Protein AF-A0A847HXU4-F1 (afdb_monomer_lite)

pLDDT: mean 74.55, std 17.66, range [26.55, 95.62]

Secondary structure (DSSP, 8-state):
---PPPHHHHHHHHHHHHHHHHHHH---TTTSHHHHHHHHHT--TTGGG-HHHHHHHHHHHHHHHHH-HHHHHHHHHHS------S--------S-HHHHHHHS-S----SS--TTTHHHHHTTS-HHHHHHHTT--HHHHHHHHHHHHHHHSS--S-HHHHHHHHHHHHHHHHTT-SSSTTS-HHHHHHHHHHHHHHHHHHHHHHTTTT---------

Radius of gyration: 19.98 Å; chains: 1; bounding box: 62×37×54 Å

Sequence (219 aa):
MTITLSEAAQKRLMPLLASGAQRALGLAPDQVGGIVVEALGRLTAVSALSYLTVNKVLLEEIRAYAADPAAYEGRVRATDYAVLAFTAPPGSLDPSADVLAYVAPRQVPTGAAPRGEWWRFADELDGYELAQSIGWDAGELADEVFAGYRRTGSWRGSMLDLRIALFVRARALRRMGPGLEGAGAETIAETEALLRAIAGVDRAIAGVEQKPLRERGTG

Foldseek 3Di:
DQQAFDPQLLVVCQVVLQVLLCVVPVDDSVLCVLLSQQLRSPDHLLLSLKPVLSVVSSVVSSVVCVVPVVVSVVVSVVDDDPDDDDDDDDDHGCSPPVVVVQLQQPDQPADPPPLQPNLVSLPSDDLCVSQVVNPHGLVVLLVVQVVVCVVPVDGDIGSSSLSSNLNVLSVVVVVVPRGCPRPDPVSVVSNNRSSVVNVVNNVVVVVVPPDDPPPPDPD

Structure (mmCIF, N/CA/C/O backbone):
data_AF-A0A847HXU4-F1
#
_entry.id   AF-A0A847HXU4-F1
#
loop_
_atom_site.group_PDB
_atom_site.id
_atom_site.type_symbol
_atom_site.label_atom_id
_atom_site.label_alt_id
_atom_site.label_comp_id
_atom_site.label_asym_id
_atom_site.label_entity_id
_atom_site.label_seq_id
_atom_site.pdbx_PDB_ins_code
_atom_site.Cartn_x
_atom_site.Cartn_y
_atom_site.Cartn_z
_atom_site.occupancy
_atom_site.B_iso_or_equiv
_atom_site.auth_seq_id
_atom_site.auth_comp_id
_atom_site.auth_asym_id
_atom_site.auth_atom_id
_atom_site.pdbx_PDB_model_num
ATOM 1 N N . MET A 1 1 ? 12.668 19.129 -8.992 1.00 31.17 1 MET A N 1
ATOM 2 C CA . MET A 1 1 ? 13.743 18.345 -8.355 1.00 31.17 1 MET A CA 1
ATOM 3 C C . MET A 1 1 ? 13.212 16.932 -8.199 1.00 31.17 1 MET A C 1
ATOM 5 O O . MET A 1 1 ? 12.297 16.730 -7.413 1.00 31.17 1 MET A O 1
ATOM 9 N N . THR A 1 2 ? 13.652 16.001 -9.043 1.00 38.22 2 THR A N 1
ATOM 10 C CA . THR A 1 2 ? 13.186 14.608 -9.009 1.00 38.22 2 THR A CA 1
ATOM 11 C C . THR A 1 2 ? 13.786 13.963 -7.765 1.00 38.22 2 THR A C 1
ATOM 13 O O . THR A 1 2 ? 15.001 13.819 -7.681 1.00 38.22 2 THR A O 1
ATOM 16 N N . ILE A 1 3 ? 12.964 13.680 -6.754 1.00 44.00 3 ILE A N 1
ATOM 17 C CA . ILE A 1 3 ? 13.414 13.008 -5.530 1.00 44.00 3 ILE A CA 1
ATOM 18 C C . ILE A 1 3 ? 13.624 11.537 -5.890 1.00 44.00 3 ILE A C 1
ATOM 20 O O . ILE A 1 3 ? 12.688 10.740 -5.854 1.00 44.00 3 ILE A O 1
ATOM 24 N N . THR A 1 4 ? 14.838 11.201 -6.312 1.00 60.56 4 THR A N 1
ATOM 25 C CA . THR A 1 4 ? 15.232 9.835 -6.654 1.00 60.56 4 THR A CA 1
ATOM 26 C C . THR A 1 4 ? 15.289 8.977 -5.392 1.00 60.56 4 THR A C 1
ATOM 28 O O . THR A 1 4 ? 15.743 9.434 -4.341 1.00 60.56 4 THR A O 1
ATOM 31 N N . LEU A 1 5 ? 14.843 7.721 -5.482 1.00 68.31 5 LEU A N 1
ATOM 32 C CA . LEU A 1 5 ? 15.037 6.751 -4.404 1.00 68.31 5 LEU A CA 1
ATOM 33 C C . LEU A 1 5 ? 16.521 6.610 -4.064 1.00 68.31 5 LEU A C 1
ATOM 35 O O . LEU A 1 5 ? 17.355 6.502 -4.965 1.00 68.31 5 LEU A O 1
ATOM 39 N N . SER A 1 6 ? 16.840 6.528 -2.772 1.00 69.50 6 SER A N 1
ATOM 40 C CA . SER A 1 6 ? 18.196 6.205 -2.332 1.00 69.50 6 SER A CA 1
ATOM 41 C C . SER A 1 6 ? 18.613 4.817 -2.821 1.00 69.50 6 SER A C 1
ATOM 43 O O . SER A 1 6 ? 17.789 3.913 -2.969 1.00 69.50 6 SER A O 1
ATOM 45 N N . GLU A 1 7 ? 19.914 4.625 -3.028 1.00 70.31 7 GLU A N 1
ATOM 46 C CA . GLU A 1 7 ? 20.512 3.339 -3.403 1.00 70.31 7 GLU A CA 1
ATOM 47 C C . GLU A 1 7 ? 20.033 2.181 -2.512 1.00 70.31 7 GLU A C 1
ATOM 49 O O . GLU A 1 7 ? 19.664 1.110 -2.995 1.00 70.31 7 GLU A O 1
ATOM 54 N N . ALA A 1 8 ? 19.991 2.407 -1.199 1.00 68.31 8 ALA A N 1
ATOM 55 C CA . ALA A 1 8 ? 19.534 1.412 -0.237 1.00 68.31 8 ALA A CA 1
ATOM 56 C C . ALA A 1 8 ? 18.044 1.063 -0.418 1.00 68.31 8 ALA A C 1
ATOM 58 O O . ALA A 1 8 ? 17.663 -0.107 -0.320 1.00 68.31 8 ALA A O 1
ATOM 59 N N . ALA A 1 9 ? 17.199 2.054 -0.725 1.00 68.69 9 ALA A N 1
ATOM 60 C CA . ALA A 1 9 ? 15.785 1.824 -1.000 1.00 68.69 9 ALA A CA 1
ATOM 61 C C . ALA A 1 9 ? 15.565 1.038 -2.295 1.00 68.69 9 ALA A C 1
ATOM 63 O O . ALA A 1 9 ? 14.781 0.087 -2.304 1.00 68.69 9 ALA A O 1
ATOM 64 N N . GLN A 1 10 ? 16.318 1.360 -3.348 1.00 72.00 10 GLN A N 1
ATOM 65 C CA . GLN A 1 10 ? 16.292 0.600 -4.596 1.00 72.00 10 GLN A CA 1
ATOM 66 C C . GLN A 1 10 ? 16.688 -0.863 -4.351 1.00 72.00 10 GLN A C 1
ATOM 68 O O . GLN A 1 10 ? 15.915 -1.767 -4.670 1.00 72.00 10 GLN A O 1
ATOM 73 N N . LYS A 1 11 ? 17.815 -1.115 -3.668 1.00 71.69 11 LYS A N 1
ATOM 74 C CA . LYS A 1 11 ? 18.289 -2.476 -3.345 1.00 71.69 11 LYS A CA 1
ATOM 75 C C . LYS A 1 11 ? 17.277 -3.308 -2.557 1.00 71.69 11 LYS A C 1
ATOM 77 O O . LYS A 1 11 ? 17.185 -4.513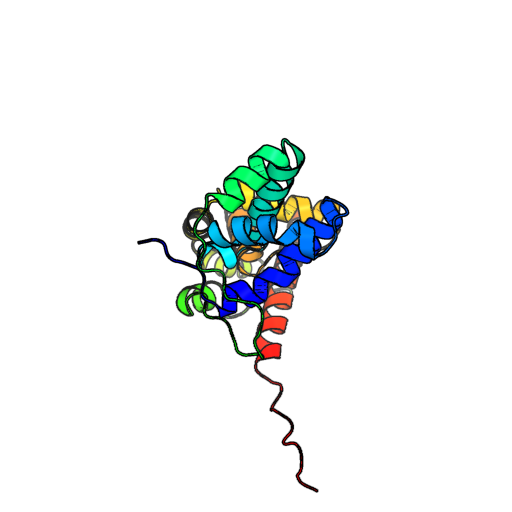 -2.775 1.00 71.69 11 LYS A O 1
ATOM 82 N N . ARG A 1 12 ? 16.500 -2.696 -1.657 1.00 73.12 12 ARG A N 1
ATOM 83 C CA . ARG A 1 12 ? 15.441 -3.406 -0.918 1.00 73.12 12 ARG A CA 1
ATOM 84 C C . ARG A 1 12 ? 14.260 -3.783 -1.805 1.00 73.12 12 ARG A C 1
ATOM 86 O O . ARG A 1 12 ? 13.686 -4.855 -1.621 1.00 73.12 12 ARG A O 1
ATOM 93 N N . LEU A 1 13 ? 13.852 -2.892 -2.704 1.00 76.50 13 LEU A N 1
ATOM 94 C CA . LEU A 1 13 ? 12.667 -3.093 -3.537 1.00 76.50 13 LEU A CA 1
ATOM 95 C C . LEU A 1 13 ? 12.942 -4.012 -4.728 1.00 76.50 13 LEU A C 1
ATOM 97 O O . LEU A 1 13 ? 12.050 -4.751 -5.137 1.00 76.50 13 LEU A O 1
ATOM 101 N N . MET A 1 14 ? 14.171 -4.024 -5.245 1.00 78.44 14 MET A N 1
ATOM 102 C CA . MET A 1 14 ? 14.554 -4.817 -6.415 1.00 78.44 14 MET A CA 1
ATOM 103 C C . MET A 1 14 ? 14.144 -6.300 -6.329 1.00 78.44 14 MET A C 1
ATOM 105 O O . MET A 1 14 ? 13.465 -6.756 -7.249 1.00 78.44 14 MET A O 1
ATOM 109 N N . PRO A 1 15 ? 14.450 -7.066 -5.258 1.00 77.44 15 PRO A N 1
ATOM 110 C CA . PRO A 1 15 ? 14.057 -8.476 -5.182 1.00 77.44 15 PRO A CA 1
ATOM 111 C C . PRO A 1 15 ? 12.539 -8.680 -5.175 1.00 77.44 15 PRO A C 1
ATOM 113 O O . PRO A 1 15 ? 12.043 -9.651 -5.752 1.00 77.44 15 PRO A O 1
ATOM 116 N N . LEU A 1 16 ? 11.797 -7.768 -4.535 1.00 79.56 16 LEU A N 1
ATOM 117 C CA . LEU A 1 16 ? 10.335 -7.801 -4.481 1.00 79.56 16 LEU A CA 1
ATOM 118 C C . LEU A 1 16 ? 9.742 -7.591 -5.879 1.00 79.56 16 LEU A C 1
ATOM 120 O O . LEU A 1 16 ? 8.917 -8.393 -6.319 1.00 79.56 16 LEU A O 1
ATOM 124 N N . LEU A 1 17 ? 10.190 -6.537 -6.567 1.00 82.06 17 LEU A N 1
ATOM 125 C CA . LEU A 1 17 ? 9.738 -6.172 -7.908 1.00 82.06 17 LEU A CA 1
ATOM 126 C C . LEU A 1 17 ? 10.086 -7.264 -8.923 1.00 82.06 17 LEU A C 1
ATOM 128 O O . LEU A 1 17 ? 9.210 -7.706 -9.663 1.00 82.06 17 LEU A O 1
ATOM 132 N N . ALA A 1 18 ? 11.326 -7.762 -8.895 1.00 79.25 18 ALA A N 1
ATOM 133 C CA . ALA A 1 18 ? 11.782 -8.839 -9.769 1.00 79.25 18 ALA A CA 1
ATOM 134 C C . ALA A 1 18 ? 10.934 -10.099 -9.572 1.00 79.25 18 ALA A C 1
ATOM 136 O O . ALA A 1 18 ? 10.342 -10.601 -10.523 1.00 79.25 18 ALA A O 1
ATOM 137 N N . SER A 1 19 ? 10.774 -10.551 -8.325 1.00 77.69 19 SER A N 1
ATOM 138 C CA . SER A 1 19 ? 9.963 -11.735 -8.023 1.00 77.69 19 SER A CA 1
ATOM 139 C C . SER A 1 19 ? 8.496 -11.558 -8.434 1.00 77.69 19 SER A C 1
ATOM 141 O O . SER A 1 19 ? 7.842 -12.520 -8.838 1.00 77.69 19 SER A O 1
ATOM 143 N N . GLY A 1 20 ? 7.951 -10.345 -8.303 1.00 77.38 20 GLY A N 1
ATOM 144 C CA . GLY A 1 20 ? 6.598 -10.015 -8.743 1.00 77.38 20 GLY A CA 1
ATOM 145 C C . GLY A 1 20 ? 6.442 -10.095 -10.262 1.00 77.38 20 GLY A C 1
ATOM 146 O O . GLY A 1 20 ? 5.545 -10.791 -10.735 1.00 77.38 20 GLY A O 1
ATOM 147 N N . ALA A 1 21 ? 7.347 -9.462 -11.013 1.00 79.75 21 ALA A N 1
ATOM 148 C CA . ALA A 1 21 ? 7.368 -9.501 -12.475 1.00 79.75 21 ALA A CA 1
ATOM 149 C C . ALA A 1 21 ? 7.558 -10.925 -13.012 1.00 79.75 21 ALA A C 1
ATOM 151 O O . ALA A 1 21 ? 6.801 -11.361 -13.876 1.00 79.75 21 ALA A O 1
ATOM 152 N N . GLN A 1 22 ? 8.506 -11.683 -12.451 1.00 84.88 22 GLN A N 1
ATOM 153 C CA . GLN A 1 22 ? 8.778 -13.066 -12.853 1.00 84.88 22 GLN A CA 1
ATOM 154 C C . GLN A 1 22 ? 7.551 -13.955 -12.688 1.00 84.88 22 GLN A C 1
ATOM 156 O O . GLN A 1 22 ? 7.189 -14.683 -13.605 1.00 84.88 22 GLN A O 1
ATOM 161 N N . ARG A 1 23 ? 6.874 -13.881 -11.534 1.00 84.44 23 ARG A N 1
ATOM 162 C CA . ARG A 1 23 ? 5.659 -14.673 -11.301 1.00 84.44 23 ARG A CA 1
ATOM 163 C C . ARG A 1 23 ? 4.514 -14.270 -12.222 1.00 84.44 23 ARG A C 1
ATOM 165 O O . ARG A 1 23 ? 3.751 -15.137 -12.628 1.00 84.44 23 ARG A O 1
ATOM 172 N N . ALA A 1 24 ? 4.371 -12.978 -12.510 1.00 87.38 24 ALA A N 1
ATOM 173 C CA . ALA A 1 24 ? 3.276 -12.477 -13.333 1.00 87.38 24 ALA A CA 1
ATOM 174 C C . ALA A 1 24 ? 3.456 -12.802 -14.822 1.00 87.38 24 ALA A C 1
ATOM 176 O O . ALA A 1 24 ? 2.475 -13.085 -15.501 1.00 87.38 24 ALA A O 1
ATOM 177 N N . LEU A 1 25 ? 4.695 -12.758 -15.317 1.00 88.12 25 LEU A N 1
ATOM 178 C CA . LEU A 1 25 ? 5.006 -12.901 -16.741 1.00 88.12 25 LEU A CA 1
ATOM 179 C C . LEU A 1 25 ? 5.617 -14.262 -17.106 1.00 88.12 25 LEU A C 1
ATOM 181 O O . LEU A 1 25 ? 5.746 -14.569 -18.285 1.00 88.12 25 LEU A O 1
ATOM 185 N N . GLY A 1 26 ? 6.009 -15.078 -16.122 1.00 87.94 26 GLY A N 1
ATOM 186 C CA . GLY A 1 26 ? 6.699 -16.352 -16.357 1.00 87.94 26 GLY A CA 1
ATOM 187 C C . GLY A 1 26 ? 8.114 -16.194 -16.927 1.00 87.94 26 GLY A C 1
ATOM 188 O O . GLY A 1 26 ? 8.610 -17.107 -17.580 1.00 87.94 26 GLY A O 1
ATOM 189 N N . LEU A 1 27 ? 8.748 -15.037 -16.711 1.00 82.88 27 LEU A N 1
ATOM 190 C CA . LEU A 1 27 ? 10.042 -14.673 -17.296 1.00 82.88 27 LEU A CA 1
ATOM 191 C C . LEU A 1 27 ? 11.230 -15.014 -16.388 1.00 82.88 27 LEU A C 1
ATOM 193 O O . LEU A 1 27 ? 11.112 -15.060 -15.159 1.00 82.88 27 LEU A O 1
ATOM 197 N N . ALA A 1 28 ? 12.399 -15.200 -17.002 1.00 78.25 28 ALA A N 1
ATOM 198 C CA . ALA A 1 28 ? 13.664 -15.404 -16.305 1.00 78.25 28 ALA A CA 1
ATOM 199 C C . ALA A 1 28 ? 14.183 -14.101 -15.639 1.00 78.25 28 ALA A C 1
ATOM 201 O O . ALA A 1 28 ? 13.749 -13.002 -15.998 1.00 78.25 28 ALA A O 1
ATOM 202 N N . PRO A 1 29 ? 15.086 -14.185 -14.635 1.00 73.19 29 PRO A N 1
ATOM 203 C CA . PRO A 1 29 ? 15.591 -13.011 -13.908 1.00 73.19 29 PRO A CA 1
ATOM 204 C C . PRO A 1 29 ? 16.213 -11.915 -14.787 1.00 73.19 29 PRO A C 1
ATOM 206 O O . PRO A 1 29 ? 16.037 -10.732 -14.514 1.00 73.19 29 PRO A O 1
ATOM 209 N N . ASP A 1 30 ? 16.928 -12.301 -15.837 1.00 74.94 30 ASP A N 1
ATOM 210 C CA . ASP A 1 30 ? 17.586 -11.412 -16.796 1.00 74.94 30 ASP A CA 1
ATOM 211 C C . ASP A 1 30 ? 16.591 -10.672 -17.705 1.00 74.94 30 ASP A C 1
ATOM 213 O O . ASP A 1 30 ? 16.870 -9.563 -18.156 1.00 74.94 30 ASP A O 1
ATOM 217 N N . GLN A 1 31 ? 15.397 -11.232 -17.905 1.00 77.81 31 GLN A N 1
ATOM 218 C CA . GLN A 1 31 ? 14.358 -10.668 -18.770 1.00 77.81 31 GLN A CA 1
ATOM 219 C C . GLN A 1 31 ? 13.471 -9.632 -18.064 1.00 77.81 31 GLN A C 1
ATOM 221 O O . GLN A 1 31 ? 12.835 -8.812 -18.719 1.00 77.81 31 GLN A O 1
ATOM 226 N N . VAL A 1 32 ? 13.423 -9.636 -16.727 1.00 82.00 32 VAL A N 1
ATOM 227 C CA . VAL A 1 32 ? 12.600 -8.685 -15.954 1.00 82.00 32 VAL A CA 1
ATOM 228 C C . VAL A 1 32 ? 13.354 -7.420 -15.542 1.00 82.00 32 VAL A C 1
ATOM 230 O O . VAL A 1 32 ? 12.749 -6.510 -14.978 1.00 82.00 32 VAL A O 1
ATOM 233 N N . GLY A 1 33 ? 14.659 -7.336 -15.820 1.00 81.31 33 GLY A N 1
ATOM 234 C CA . GLY A 1 33 ? 15.509 -6.223 -15.388 1.00 81.31 33 GLY A CA 1
ATOM 235 C C . GLY A 1 33 ? 14.979 -4.855 -15.823 1.00 81.31 33 GLY A C 1
ATOM 236 O O . GLY A 1 33 ? 14.871 -3.955 -14.994 1.00 81.31 33 GLY A O 1
ATOM 237 N N . GLY A 1 34 ? 14.560 -4.722 -17.086 1.00 82.12 34 GLY A N 1
ATOM 238 C CA . GLY A 1 34 ? 13.980 -3.477 -17.605 1.00 82.12 34 GLY A CA 1
ATOM 239 C C . GLY A 1 34 ? 12.697 -3.064 -16.879 1.00 82.12 34 GLY A C 1
ATOM 240 O O . GLY A 1 34 ? 12.555 -1.909 -16.497 1.00 82.12 34 GLY A O 1
ATOM 241 N N . ILE A 1 35 ? 11.813 -4.024 -16.593 1.00 86.25 35 ILE A N 1
ATOM 242 C CA . ILE A 1 35 ? 10.551 -3.793 -15.868 1.00 86.25 35 ILE A CA 1
ATOM 243 C C . ILE A 1 35 ? 10.824 -3.286 -14.449 1.00 86.25 35 ILE A C 1
ATOM 245 O O . ILE A 1 35 ? 10.176 -2.359 -13.968 1.00 86.25 35 ILE A O 1
ATOM 249 N N . VAL A 1 36 ? 11.806 -3.888 -13.774 1.00 83.50 36 VAL A N 1
ATOM 250 C CA . VAL A 1 36 ? 12.203 -3.495 -12.416 1.00 83.50 36 VAL A CA 1
ATOM 251 C C . VAL A 1 36 ? 12.782 -2.082 -12.403 1.00 83.50 36 VAL A C 1
ATOM 253 O O . VAL A 1 36 ? 12.445 -1.301 -11.516 1.00 83.50 36 VAL A O 1
ATOM 256 N N . VAL A 1 37 ? 13.628 -1.745 -13.377 1.00 82.88 37 VAL A N 1
ATOM 257 C CA . VAL A 1 37 ? 14.259 -0.423 -13.471 1.00 82.88 37 VAL A CA 1
ATOM 258 C C . VAL A 1 37 ? 13.226 0.670 -13.766 1.00 82.88 37 VAL A C 1
ATOM 260 O O . VAL A 1 37 ? 13.209 1.676 -13.058 1.00 82.88 37 VAL A O 1
ATOM 263 N N . GLU A 1 38 ? 12.316 0.452 -14.719 1.00 86.06 38 GLU A N 1
ATOM 264 C CA . GLU A 1 38 ? 11.213 1.384 -15.014 1.00 86.06 38 GLU A CA 1
ATOM 265 C C . GLU A 1 38 ? 10.321 1.596 -13.782 1.00 86.06 38 GLU A C 1
ATOM 267 O O . GLU A 1 38 ? 10.000 2.730 -13.420 1.00 86.06 38 GLU A O 1
ATOM 272 N N . ALA A 1 39 ? 9.976 0.515 -13.072 1.00 87.88 39 ALA A N 1
ATOM 273 C CA . ALA A 1 39 ? 9.180 0.606 -11.854 1.00 87.88 39 ALA A CA 1
ATOM 274 C C . ALA A 1 39 ? 9.890 1.427 -10.762 1.00 87.88 39 ALA A C 1
ATOM 276 O O . ALA A 1 39 ? 9.268 2.279 -10.130 1.00 87.88 39 ALA A O 1
ATOM 277 N N . LEU A 1 40 ? 11.194 1.217 -10.553 1.00 82.12 40 LEU A N 1
ATOM 278 C CA . LEU A 1 40 ? 11.983 1.993 -9.590 1.00 82.12 40 LEU A CA 1
ATOM 279 C C . LEU A 1 40 ? 12.098 3.467 -9.981 1.00 82.12 40 LEU A C 1
ATOM 281 O O . LEU A 1 40 ? 12.003 4.327 -9.107 1.00 82.12 40 LEU A O 1
ATOM 285 N N . GLY A 1 41 ? 12.262 3.765 -11.273 1.00 79.62 41 GLY A N 1
ATOM 286 C CA . GLY A 1 41 ? 12.355 5.134 -11.785 1.00 79.62 41 GLY A CA 1
ATOM 287 C C . GLY A 1 41 ? 11.094 5.968 -11.545 1.00 79.62 41 GLY A C 1
ATOM 288 O O . GLY A 1 41 ? 11.166 7.194 -11.477 1.00 79.62 41 GLY A O 1
ATOM 289 N N . ARG A 1 42 ? 9.942 5.312 -11.363 1.00 84.44 42 ARG A N 1
ATOM 290 C CA . ARG A 1 42 ? 8.649 5.958 -11.093 1.00 84.44 42 ARG A CA 1
ATOM 291 C C . ARG A 1 42 ? 8.349 6.162 -9.608 1.00 84.44 42 ARG A C 1
ATOM 293 O O . ARG A 1 42 ? 7.371 6.832 -9.279 1.00 84.44 42 ARG A O 1
ATOM 300 N N . LEU A 1 43 ? 9.153 5.595 -8.711 1.00 81.69 43 LEU A N 1
ATOM 301 C CA . LEU A 1 43 ? 8.933 5.677 -7.271 1.00 81.69 43 LEU A CA 1
ATOM 302 C C . LEU A 1 43 ? 9.731 6.831 -6.650 1.00 81.69 43 LEU A C 1
ATOM 304 O O . LEU A 1 43 ? 10.924 7.002 -6.883 1.00 81.69 43 LEU A O 1
ATOM 308 N N . THR A 1 44 ? 9.066 7.596 -5.790 1.00 78.31 44 THR A N 1
ATOM 309 C CA . THR A 1 44 ? 9.679 8.545 -4.850 1.00 78.31 44 THR A CA 1
ATOM 310 C C . THR A 1 44 ? 9.941 7.880 -3.498 1.00 78.31 44 THR A C 1
ATOM 312 O O . THR A 1 44 ? 9.314 6.867 -3.168 1.00 78.31 44 THR A O 1
ATOM 315 N N . ALA A 1 45 ? 10.796 8.492 -2.669 1.00 73.56 45 ALA A N 1
ATOM 316 C CA . ALA A 1 45 ? 11.059 8.041 -1.297 1.00 73.56 45 ALA A CA 1
ATOM 317 C C . ALA A 1 45 ? 9.779 7.839 -0.465 1.00 73.56 45 ALA A C 1
ATOM 319 O O . ALA A 1 45 ? 9.681 6.861 0.272 1.00 73.56 45 ALA A O 1
ATOM 320 N N . VAL A 1 46 ? 8.786 8.718 -0.632 1.00 74.19 46 VAL A N 1
ATOM 321 C CA . VAL A 1 46 ? 7.504 8.644 0.085 1.00 74.19 46 VAL A CA 1
ATOM 322 C C . VAL A 1 46 ? 6.608 7.552 -0.505 1.00 74.19 46 VAL A C 1
ATOM 324 O O . VAL A 1 46 ? 6.101 6.710 0.229 1.00 74.19 46 VAL A O 1
ATOM 327 N N . SER A 1 47 ? 6.469 7.482 -1.834 1.00 80.88 47 SER A N 1
ATOM 328 C CA . SER A 1 47 ? 5.631 6.461 -2.490 1.00 80.88 47 SER A CA 1
ATOM 329 C C . SER A 1 47 ? 6.110 5.025 -2.239 1.00 80.88 47 SER A C 1
ATOM 331 O O . SER A 1 47 ? 5.295 4.110 -2.132 1.00 80.88 47 SER A O 1
ATOM 333 N N . ALA A 1 48 ? 7.420 4.829 -2.061 1.00 79.50 48 ALA A N 1
ATOM 334 C CA . ALA A 1 48 ? 8.022 3.541 -1.733 1.00 79.50 48 ALA A CA 1
ATOM 335 C C . ALA A 1 48 ? 7.662 3.022 -0.329 1.00 79.50 48 ALA A C 1
ATOM 337 O O . ALA A 1 48 ? 7.893 1.847 -0.036 1.00 79.50 48 ALA A O 1
ATOM 338 N N . LEU A 1 49 ? 7.091 3.866 0.539 1.00 78.19 49 LEU A N 1
ATOM 339 C CA . LEU A 1 49 ? 6.569 3.451 1.842 1.00 78.19 49 LEU A CA 1
ATOM 340 C C . LEU A 1 49 ? 5.229 2.716 1.734 1.00 78.19 49 LEU A C 1
ATOM 342 O O . LEU A 1 49 ? 4.861 1.999 2.665 1.00 78.19 49 LEU A O 1
ATOM 346 N N . SER A 1 50 ? 4.496 2.870 0.629 1.00 84.50 50 SER A N 1
ATOM 347 C CA . SER A 1 50 ? 3.230 2.176 0.384 1.00 84.50 50 SER A CA 1
ATOM 348 C C . SER A 1 50 ? 3.467 0.878 -0.379 1.00 84.50 50 SER A C 1
ATOM 350 O O . SER A 1 50 ? 3.981 0.873 -1.499 1.00 84.50 50 SER A O 1
ATOM 352 N N . TYR A 1 51 ? 3.054 -0.245 0.210 1.00 84.56 51 TYR A N 1
ATOM 353 C CA . TYR A 1 51 ? 3.118 -1.537 -0.471 1.00 84.56 51 TYR A CA 1
ATOM 354 C C . TYR A 1 51 ? 2.158 -1.569 -1.665 1.00 84.56 51 TYR A C 1
ATOM 356 O O . TYR A 1 51 ? 2.495 -2.111 -2.721 1.00 84.56 51 TYR A O 1
ATOM 364 N N . LEU A 1 52 ? 0.979 -0.958 -1.519 1.00 85.50 52 LEU A N 1
ATOM 365 C CA . LEU A 1 52 ? 0.004 -0.863 -2.602 1.00 85.50 52 LEU A CA 1
ATOM 366 C C . LEU A 1 52 ? 0.497 0.007 -3.759 1.00 85.50 52 LEU A C 1
ATOM 368 O O . LEU A 1 52 ? 0.348 -0.404 -4.908 1.00 85.50 52 LEU A O 1
ATOM 372 N N . THR A 1 53 ? 1.143 1.146 -3.494 1.00 87.88 53 THR A N 1
ATOM 373 C CA . THR A 1 53 ? 1.733 1.970 -4.561 1.00 87.88 53 THR A CA 1
ATOM 374 C C . THR A 1 53 ? 2.843 1.230 -5.297 1.00 87.88 53 THR A C 1
ATOM 376 O O . THR A 1 53 ? 2.829 1.189 -6.526 1.00 87.88 53 THR A O 1
ATOM 379 N N . VAL A 1 54 ? 3.759 0.577 -4.574 1.00 85.75 54 VAL A N 1
ATOM 380 C CA . VAL A 1 54 ? 4.838 -0.223 -5.183 1.00 85.75 54 VAL A CA 1
ATOM 381 C C . VAL A 1 54 ? 4.268 -1.321 -6.089 1.00 85.75 54 VAL A C 1
ATOM 383 O O . VAL A 1 54 ? 4.715 -1.485 -7.224 1.00 85.75 54 VAL A O 1
ATOM 386 N N . ASN A 1 55 ? 3.240 -2.040 -5.630 1.00 86.75 55 ASN A N 1
ATOM 387 C CA . ASN A 1 55 ? 2.575 -3.058 -6.443 1.00 86.75 55 ASN A CA 1
ATOM 388 C C . ASN A 1 55 ? 1.819 -2.476 -7.640 1.00 86.75 55 ASN A C 1
ATOM 390 O O . ASN A 1 55 ? 1.849 -3.075 -8.711 1.00 86.75 55 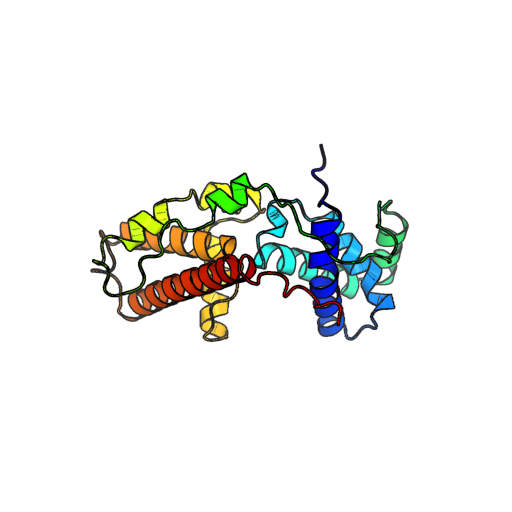ASN A O 1
ATOM 394 N N . LYS A 1 56 ? 1.131 -1.341 -7.475 1.00 90.12 56 LYS A N 1
ATOM 395 C CA . LYS A 1 56 ? 0.406 -0.669 -8.560 1.00 90.12 56 LYS A CA 1
ATOM 396 C C . LYS A 1 56 ? 1.362 -0.284 -9.685 1.00 90.12 56 LYS A C 1
ATOM 398 O O . LYS A 1 56 ? 1.117 -0.659 -10.827 1.00 90.12 56 LYS A O 1
ATOM 403 N N . VAL A 1 57 ? 2.477 0.367 -9.349 1.00 90.56 57 VAL A N 1
ATOM 404 C CA . VAL A 1 57 ? 3.520 0.735 -10.318 1.00 90.56 57 VAL A CA 1
ATOM 405 C C . VAL A 1 57 ? 4.059 -0.506 -11.030 1.00 90.56 57 VAL A C 1
ATOM 407 O O . VAL A 1 57 ? 4.116 -0.532 -12.256 1.00 90.56 57 VAL A O 1
ATOM 410 N N . LEU A 1 58 ? 4.376 -1.572 -10.288 1.00 89.75 58 LEU A N 1
ATOM 411 C CA . LEU A 1 58 ? 4.842 -2.823 -10.888 1.00 89.75 58 LEU A CA 1
ATOM 412 C C . LEU A 1 58 ? 3.812 -3.427 -11.855 1.00 89.75 58 LEU A C 1
ATOM 414 O O . LEU A 1 58 ? 4.172 -3.863 -12.944 1.00 89.75 58 LEU A O 1
ATOM 418 N N . LEU A 1 59 ? 2.535 -3.471 -11.471 1.00 90.88 59 LEU A N 1
ATOM 419 C CA . LEU A 1 59 ? 1.467 -4.017 -12.309 1.00 90.88 59 LEU A CA 1
ATOM 420 C C . LEU A 1 59 ? 1.249 -3.192 -13.577 1.00 90.88 59 LEU A C 1
ATOM 422 O O . LEU A 1 59 ? 0.958 -3.763 -14.625 1.00 90.88 59 LEU A O 1
ATOM 426 N N . GLU A 1 60 ? 1.386 -1.872 -13.499 1.00 94.38 60 GLU A N 1
ATOM 427 C CA . GLU A 1 60 ? 1.336 -0.999 -14.670 1.00 94.38 60 GLU A CA 1
ATOM 428 C C . GLU A 1 60 ? 2.494 -1.288 -15.630 1.00 94.38 60 GLU A C 1
ATOM 430 O O . GLU A 1 60 ? 2.254 -1.444 -16.826 1.00 94.38 60 GLU A O 1
ATOM 435 N N . GLU A 1 61 ? 3.717 -1.463 -15.119 1.00 93.94 61 GLU A N 1
ATOM 436 C CA . GLU A 1 61 ? 4.867 -1.838 -15.950 1.00 93.94 61 GLU A CA 1
ATOM 437 C C . GLU A 1 61 ? 4.724 -3.241 -16.556 1.00 93.94 61 GLU A C 1
ATOM 439 O O . GLU A 1 61 ? 4.995 -3.433 -17.739 1.00 93.94 61 GLU A O 1
ATOM 444 N N . ILE A 1 62 ? 4.209 -4.211 -15.793 1.00 91.50 62 ILE A N 1
ATOM 445 C CA . ILE A 1 62 ? 3.888 -5.559 -16.290 1.00 91.50 62 ILE A CA 1
ATOM 446 C C . ILE A 1 62 ? 2.862 -5.492 -17.425 1.00 91.50 62 ILE A C 1
ATOM 448 O O . ILE A 1 62 ? 3.027 -6.161 -18.443 1.00 91.50 62 ILE A O 1
ATOM 452 N N . ARG A 1 63 ? 1.798 -4.694 -17.268 1.00 94.06 63 ARG A N 1
ATOM 453 C CA . ARG A 1 63 ? 0.761 -4.530 -18.298 1.00 94.06 63 ARG A CA 1
ATOM 454 C C . ARG A 1 63 ? 1.309 -3.844 -19.542 1.00 94.06 63 ARG A C 1
ATOM 456 O O . ARG A 1 63 ? 0.994 -4.280 -20.643 1.00 94.06 63 ARG A O 1
ATOM 463 N N . ALA A 1 64 ? 2.125 -2.806 -19.371 1.00 93.19 64 ALA A N 1
ATOM 464 C CA . ALA A 1 64 ? 2.770 -2.119 -20.482 1.00 93.19 64 ALA A CA 1
ATOM 465 C C . ALA A 1 64 ? 3.707 -3.062 -21.252 1.00 93.19 64 ALA A C 1
ATOM 467 O O . ALA A 1 64 ? 3.663 -3.082 -22.479 1.00 93.19 64 ALA A O 1
ATOM 468 N N . TYR A 1 65 ? 4.490 -3.887 -20.549 1.00 92.81 65 TYR A N 1
ATOM 469 C CA . TYR A 1 65 ? 5.331 -4.906 -21.178 1.00 92.81 65 TYR A CA 1
ATOM 470 C C . TYR A 1 65 ? 4.492 -5.945 -21.928 1.00 92.81 65 TYR A C 1
ATOM 472 O O . TYR A 1 65 ? 4.767 -6.245 -23.084 1.00 92.81 65 TYR A O 1
ATOM 480 N N . ALA A 1 66 ? 3.439 -6.470 -21.296 1.00 92.56 66 ALA A N 1
ATOM 481 C CA . ALA A 1 66 ? 2.581 -7.488 -21.896 1.00 92.56 66 ALA A CA 1
ATOM 482 C C . ALA A 1 66 ? 1.797 -6.984 -23.123 1.00 92.56 66 ALA A C 1
ATOM 484 O O . ALA A 1 66 ? 1.429 -7.791 -23.973 1.00 92.56 66 ALA A O 1
ATOM 485 N N . ALA A 1 67 ? 1.527 -5.677 -23.211 1.00 95.62 67 ALA A N 1
ATOM 486 C CA . ALA A 1 67 ? 0.819 -5.077 -24.338 1.00 95.62 67 ALA A CA 1
ATOM 487 C C . ALA A 1 67 ? 1.684 -5.002 -25.607 1.00 95.62 67 ALA A C 1
ATOM 489 O O . ALA A 1 67 ? 1.197 -5.332 -26.686 1.00 95.62 67 ALA A O 1
ATOM 490 N N . ASP A 1 68 ? 2.947 -4.583 -25.482 1.00 93.56 68 ASP A N 1
ATOM 491 C CA . ASP A 1 68 ? 3.906 -4.536 -26.593 1.00 93.56 68 ASP A CA 1
ATOM 492 C C . ASP A 1 68 ? 5.353 -4.651 -26.070 1.00 93.56 68 ASP A C 1
ATOM 494 O O . ASP A 1 68 ? 5.978 -3.640 -25.722 1.00 93.56 68 ASP A O 1
ATOM 498 N N . PRO A 1 69 ? 5.916 -5.873 -26.025 1.00 91.00 69 PRO A N 1
ATOM 499 C CA . PRO A 1 69 ? 7.273 -6.088 -25.529 1.00 91.00 69 PRO A CA 1
ATOM 500 C C . PRO A 1 69 ? 8.341 -5.340 -26.336 1.00 91.00 69 PRO A C 1
ATOM 502 O O . PRO A 1 69 ? 9.294 -4.818 -25.761 1.00 91.00 69 PRO A O 1
ATOM 505 N N . ALA A 1 70 ? 8.184 -5.244 -27.660 1.00 90.06 70 ALA A N 1
ATOM 506 C CA . ALA A 1 70 ? 9.190 -4.638 -28.528 1.00 90.06 70 ALA A CA 1
ATOM 507 C C . ALA A 1 70 ? 9.254 -3.118 -28.331 1.00 90.06 70 ALA A C 1
ATOM 509 O O . ALA A 1 70 ? 10.344 -2.548 -28.202 1.00 90.06 70 ALA A O 1
ATOM 510 N N . ALA A 1 71 ? 8.092 -2.461 -28.250 1.00 89.88 71 ALA A N 1
ATOM 511 C CA . ALA A 1 71 ? 8.020 -1.041 -27.922 1.00 89.88 71 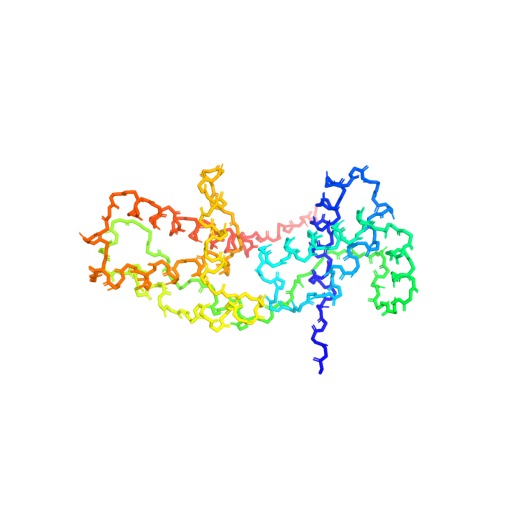ALA A CA 1
ATOM 512 C C . ALA A 1 71 ? 8.522 -0.767 -26.497 1.00 89.88 71 ALA A C 1
ATOM 514 O O . ALA A 1 71 ? 9.243 0.209 -26.272 1.00 89.88 71 ALA A O 1
ATOM 515 N N . TYR A 1 72 ? 8.205 -1.651 -25.545 1.00 89.62 72 TYR A N 1
ATOM 516 C CA . TYR A 1 72 ? 8.678 -1.546 -24.168 1.00 89.62 72 TYR A CA 1
ATOM 517 C C . TYR A 1 72 ? 10.208 -1.609 -24.085 1.00 89.62 72 TYR A C 1
ATOM 519 O O . TYR A 1 72 ? 10.829 -0.744 -23.473 1.00 89.62 72 TYR A O 1
ATOM 527 N N . GLU A 1 73 ? 10.841 -2.576 -24.749 1.00 85.12 73 GLU A N 1
ATOM 528 C CA . GLU A 1 73 ? 12.304 -2.681 -24.818 1.00 85.12 73 GLU A CA 1
ATOM 529 C C . GLU A 1 73 ? 12.948 -1.487 -25.536 1.00 85.12 73 GLU A C 1
ATOM 531 O O . GLU A 1 73 ? 14.068 -1.084 -25.211 1.00 85.12 73 GLU A O 1
ATOM 536 N N . GLY A 1 74 ? 12.262 -0.910 -26.525 1.00 82.44 74 GLY A N 1
ATOM 537 C CA . GLY A 1 74 ? 12.654 0.358 -27.140 1.00 82.44 74 GLY A CA 1
ATOM 538 C C . GLY A 1 74 ? 12.682 1.507 -26.126 1.00 82.44 74 GLY A C 1
ATOM 539 O O . GLY A 1 74 ? 13.685 2.213 -26.039 1.00 82.44 74 GLY A O 1
ATOM 540 N N . ARG A 1 75 ? 11.624 1.645 -25.314 1.00 84.62 75 ARG A N 1
ATOM 541 C CA . ARG A 1 75 ? 11.524 2.643 -24.233 1.00 84.62 75 ARG A CA 1
ATOM 542 C C . ARG A 1 75 ? 12.614 2.467 -23.177 1.00 84.62 75 ARG A C 1
ATOM 544 O O . ARG A 1 75 ? 13.287 3.441 -22.848 1.00 84.62 75 ARG A O 1
ATOM 551 N N . VAL A 1 76 ? 12.830 1.239 -22.700 1.00 81.50 76 VAL A N 1
ATOM 552 C CA . VAL A 1 76 ? 13.863 0.939 -21.691 1.00 81.50 76 VAL A CA 1
ATOM 553 C C . VAL A 1 76 ? 15.248 1.339 -22.201 1.00 81.50 76 VAL A C 1
ATOM 555 O O . VAL A 1 76 ? 16.006 1.975 -21.479 1.00 81.50 76 VAL A O 1
ATOM 558 N N . ARG A 1 77 ? 15.575 1.022 -23.463 1.00 79.25 77 ARG A N 1
ATOM 559 C CA . ARG A 1 77 ? 16.860 1.403 -24.080 1.00 79.25 77 ARG A CA 1
ATOM 560 C C . ARG A 1 77 ? 17.030 2.908 -24.272 1.00 79.25 77 ARG A C 1
ATOM 562 O O . ARG A 1 77 ? 18.159 3.381 -24.274 1.00 79.25 77 ARG A O 1
ATOM 569 N N . ALA A 1 78 ? 15.936 3.635 -24.480 1.00 75.88 78 ALA A N 1
ATOM 570 C CA . ALA A 1 78 ? 15.953 5.083 -24.667 1.00 75.88 78 ALA A CA 1
ATOM 571 C C . ALA A 1 78 ? 16.032 5.864 -23.346 1.00 75.88 78 ALA A C 1
ATOM 573 O O . ALA A 1 78 ? 16.218 7.080 -23.372 1.00 75.88 78 ALA A O 1
ATOM 574 N N . THR A 1 79 ? 15.859 5.192 -22.207 1.00 67.56 79 THR A N 1
ATOM 575 C CA . THR A 1 79 ? 15.826 5.846 -20.902 1.00 67.56 79 THR A CA 1
ATOM 576 C C . THR A 1 79 ? 17.190 5.748 -20.228 1.00 67.56 79 THR A C 1
ATOM 578 O O . THR A 1 79 ? 17.671 4.660 -19.912 1.00 67.56 79 THR A O 1
ATOM 581 N N . ASP A 1 80 ? 17.811 6.903 -19.987 1.00 58.78 80 ASP A N 1
ATOM 582 C CA . ASP A 1 80 ? 19.052 6.995 -19.223 1.00 58.78 80 ASP A CA 1
ATOM 583 C C . ASP A 1 80 ? 18.759 6.797 -17.737 1.00 58.78 80 ASP A C 1
ATOM 585 O O . ASP A 1 80 ? 18.193 7.655 -17.054 1.00 58.78 80 ASP A O 1
ATOM 589 N N . TYR A 1 81 ? 19.178 5.649 -17.223 1.00 54.31 81 TYR A N 1
ATOM 590 C CA . TYR A 1 81 ? 19.072 5.324 -15.814 1.00 54.31 81 TYR A CA 1
ATOM 591 C C . TYR A 1 81 ? 20.440 5.393 -15.143 1.00 54.31 81 TYR A C 1
ATOM 593 O O . TYR A 1 81 ? 21.395 4.747 -15.573 1.00 54.31 81 TYR A O 1
ATOM 601 N N . ALA A 1 82 ? 20.510 6.070 -13.996 1.00 46.53 82 ALA A N 1
ATOM 602 C CA . ALA A 1 82 ? 21.568 5.835 -13.018 1.00 46.53 82 ALA A CA 1
ATOM 603 C C . ALA A 1 82 ? 21.312 4.487 -12.311 1.00 46.53 82 ALA A C 1
ATOM 605 O O . ALA A 1 82 ? 20.993 4.446 -11.124 1.00 46.53 82 ALA A O 1
ATOM 606 N N . VAL A 1 83 ? 21.360 3.373 -13.054 1.00 42.66 83 VAL A N 1
ATOM 607 C CA . VAL A 1 83 ? 21.245 2.027 -12.476 1.00 42.66 83 VAL A CA 1
ATOM 608 C C . VAL A 1 83 ? 22.539 1.731 -11.741 1.00 42.66 83 VAL A C 1
ATOM 610 O O . VAL A 1 83 ? 23.614 1.694 -12.340 1.00 42.66 83 VAL A O 1
ATOM 613 N N . LEU A 1 84 ? 22.449 1.491 -10.438 1.00 40.44 84 LEU A N 1
ATOM 614 C CA . LEU A 1 84 ? 23.585 0.983 -9.687 1.00 40.44 84 LEU A CA 1
ATOM 615 C C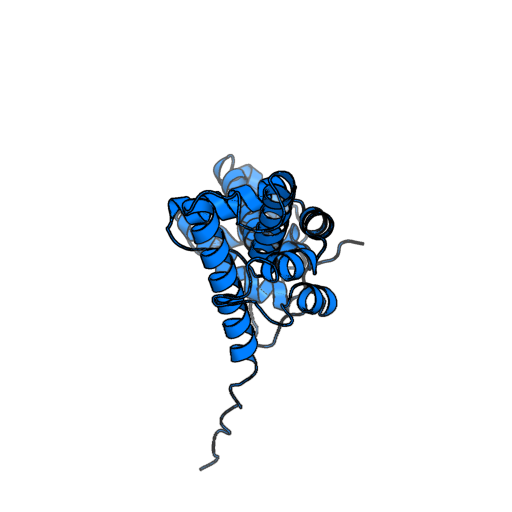 . LEU A 1 84 ? 23.905 -0.433 -10.156 1.00 40.44 84 LEU A C 1
ATOM 617 O O . LEU A 1 84 ? 23.099 -1.355 -10.021 1.00 40.44 84 LEU A O 1
ATOM 621 N N . ALA A 1 85 ? 25.097 -0.574 -10.735 1.00 32.50 85 ALA A N 1
ATOM 622 C CA . ALA A 1 85 ? 25.655 -1.845 -11.149 1.00 32.50 85 ALA A CA 1
ATOM 623 C C . ALA A 1 85 ? 25.642 -2.844 -9.980 1.00 32.50 85 ALA A C 1
ATOM 625 O O . ALA A 1 85 ? 25.970 -2.529 -8.834 1.00 32.50 85 ALA A O 1
ATOM 626 N N . PHE A 1 86 ? 25.221 -4.063 -10.301 1.00 35.66 86 PHE A N 1
ATOM 627 C CA . PHE A 1 86 ? 24.954 -5.160 -9.381 1.00 35.66 86 PHE A CA 1
ATOM 628 C C . PHE A 1 86 ? 26.233 -5.650 -8.677 1.00 35.66 86 PHE A C 1
ATOM 630 O O . PHE A 1 86 ? 26.870 -6.586 -9.137 1.00 35.66 86 PHE A O 1
ATOM 637 N N . THR A 1 87 ? 26.575 -5.057 -7.531 1.00 31.00 87 THR A N 1
ATOM 638 C CA . THR A 1 87 ? 27.371 -5.681 -6.452 1.00 31.00 87 THR A CA 1
ATOM 639 C C . THR A 1 87 ? 27.251 -4.843 -5.175 1.00 31.00 87 THR A C 1
ATOM 641 O O . THR A 1 87 ? 27.733 -3.715 -5.165 1.00 31.00 87 THR A O 1
ATOM 644 N N . ALA A 1 88 ? 26.662 -5.363 -4.083 1.00 26.55 88 ALA A N 1
ATOM 645 C CA . ALA A 1 88 ? 26.847 -4.766 -2.749 1.00 26.55 88 ALA A CA 1
ATOM 646 C C . ALA A 1 88 ? 26.494 -5.686 -1.550 1.00 26.55 88 ALA A C 1
ATOM 648 O O . ALA A 1 88 ? 25.516 -6.433 -1.630 1.00 26.55 88 ALA A O 1
ATOM 649 N N . PRO A 1 89 ? 27.219 -5.563 -0.414 1.00 29.12 89 PRO A N 1
ATOM 650 C CA . PRO A 1 89 ? 26.852 -6.078 0.915 1.00 29.12 89 PRO A CA 1
ATOM 651 C C . PRO A 1 89 ? 25.809 -5.182 1.641 1.00 29.12 89 PRO A C 1
ATOM 653 O O . PRO A 1 89 ? 25.442 -4.131 1.112 1.00 29.12 89 PRO A O 1
ATOM 656 N N . PRO A 1 90 ? 25.315 -5.572 2.842 1.00 29.25 90 PRO A N 1
ATOM 657 C CA . PRO A 1 90 ? 24.110 -5.004 3.464 1.00 29.25 90 PRO A CA 1
ATOM 658 C C . PRO A 1 90 ? 24.345 -3.729 4.304 1.00 29.25 90 PRO A C 1
ATOM 660 O O . PRO A 1 90 ? 25.319 -3.645 5.048 1.00 29.25 90 PRO A O 1
ATOM 663 N N . GLY A 1 91 ? 23.387 -2.789 4.259 1.00 31.72 91 GLY A N 1
ATOM 664 C CA . GLY A 1 91 ? 23.263 -1.620 5.155 1.00 31.72 91 GLY A CA 1
ATOM 665 C C . GLY A 1 91 ? 22.064 -0.724 4.776 1.00 31.72 91 GLY A C 1
ATOM 666 O O . GLY A 1 91 ? 21.746 -0.628 3.600 1.00 31.72 91 GLY A O 1
ATOM 667 N N . SER A 1 92 ? 21.359 -0.152 5.759 1.00 36.66 92 SER A N 1
ATOM 668 C CA . SER A 1 92 ? 19.930 0.252 5.785 1.00 36.66 92 SER A CA 1
ATOM 669 C C . SER A 1 92 ? 19.455 1.431 4.909 1.00 36.66 92 SER A C 1
ATOM 671 O O . SER A 1 92 ? 20.231 2.281 4.490 1.00 36.66 92 SER A O 1
ATOM 673 N N . LEU A 1 93 ? 18.129 1.475 4.690 1.00 39.84 93 LEU A N 1
ATOM 674 C CA . LEU A 1 93 ? 17.368 2.513 3.974 1.00 39.84 93 LEU A CA 1
ATOM 675 C C . LEU A 1 93 ? 17.317 3.858 4.699 1.00 39.84 93 LEU A C 1
ATOM 677 O O . LEU A 1 93 ? 17.290 3.872 5.925 1.00 39.84 93 LEU A O 1
ATOM 681 N N . ASP A 1 94 ? 17.067 4.929 3.943 1.00 47.38 94 ASP A N 1
ATOM 682 C CA . ASP A 1 94 ? 16.417 6.123 4.494 1.00 47.38 94 ASP A CA 1
ATOM 683 C C . ASP A 1 94 ? 15.299 6.648 3.567 1.00 47.38 94 ASP A C 1
ATOM 685 O O . ASP A 1 94 ? 15.569 7.283 2.542 1.00 47.38 94 ASP A O 1
ATOM 689 N N . PRO A 1 95 ? 14.033 6.311 3.864 1.00 51.31 95 PRO A N 1
ATOM 690 C CA . PRO A 1 95 ? 12.847 7.012 3.403 1.00 51.31 95 PRO A CA 1
ATOM 691 C C . PRO A 1 95 ? 12.390 7.952 4.531 1.00 51.31 95 PRO A C 1
ATOM 693 O O . PRO A 1 95 ? 11.773 7.486 5.483 1.00 51.31 95 PRO A O 1
ATOM 696 N N . SER A 1 96 ? 12.776 9.231 4.417 1.00 50.06 96 SER A N 1
ATOM 697 C CA . SER A 1 96 ? 12.764 10.292 5.443 1.00 50.06 96 SER A CA 1
ATOM 698 C C . SER A 1 96 ? 12.249 9.870 6.824 1.00 50.06 96 SER A C 1
ATOM 700 O O . SER A 1 96 ? 11.046 9.694 7.034 1.00 50.06 96 SER A O 1
ATOM 702 N N . ALA A 1 97 ? 13.172 9.754 7.780 1.00 56.75 97 ALA A N 1
ATOM 703 C CA . ALA A 1 97 ? 12.896 9.457 9.187 1.00 56.75 97 ALA A CA 1
ATOM 704 C C . ALA A 1 97 ? 11.644 10.165 9.744 1.00 56.75 97 ALA A C 1
ATOM 706 O O . ALA A 1 97 ? 10.906 9.564 10.517 1.00 56.75 97 ALA A O 1
ATOM 707 N N . ASP A 1 98 ? 11.351 11.385 9.288 1.00 53.34 98 ASP A N 1
ATOM 708 C CA . ASP A 1 98 ? 10.153 12.147 9.649 1.00 53.34 98 ASP A CA 1
ATOM 709 C C . ASP A 1 98 ? 8.835 11.470 9.246 1.00 53.34 98 ASP A C 1
ATOM 711 O O . ASP A 1 98 ? 7.908 11.416 10.048 1.00 53.34 98 ASP A O 1
ATOM 715 N N . VAL A 1 99 ? 8.734 10.907 8.036 1.00 59.47 99 VAL A N 1
ATOM 716 C CA . VAL A 1 99 ? 7.512 10.221 7.585 1.00 59.47 99 VAL A CA 1
ATOM 717 C C . VAL A 1 99 ? 7.383 8.881 8.294 1.00 59.47 99 VAL A C 1
ATOM 719 O O . VAL A 1 99 ? 6.287 8.526 8.717 1.00 59.47 99 VAL A O 1
ATOM 722 N N . LEU A 1 100 ? 8.492 8.159 8.495 1.00 63.97 100 LEU A N 1
ATOM 723 C CA . LEU A 1 100 ? 8.494 6.930 9.292 1.00 63.97 100 LEU A CA 1
ATOM 724 C C . LEU A 1 100 ? 8.076 7.1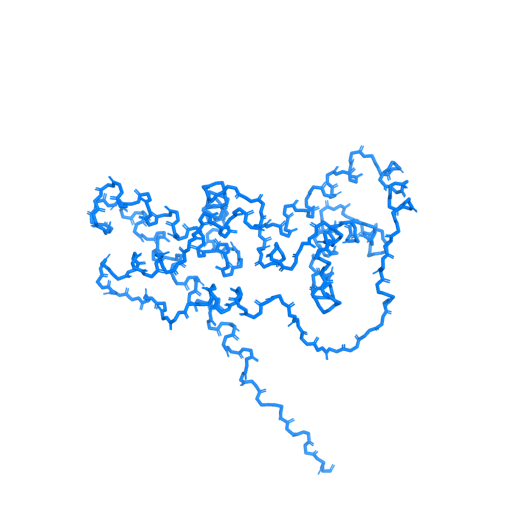91 10.744 1.00 63.97 100 LEU A C 1
ATOM 726 O O . LEU A 1 100 ? 7.238 6.463 11.268 1.00 63.97 100 LEU A O 1
ATOM 730 N N . ALA A 1 101 ? 8.597 8.247 11.367 1.00 64.19 101 ALA A N 1
ATOM 731 C CA . ALA A 1 101 ? 8.217 8.666 12.711 1.00 64.19 101 ALA A CA 1
ATOM 732 C C . ALA A 1 101 ? 6.760 9.146 12.777 1.00 64.19 101 ALA A C 1
ATOM 734 O O . ALA A 1 101 ? 6.089 8.923 13.782 1.00 64.19 101 ALA A O 1
ATOM 735 N N . TYR A 1 102 ? 6.256 9.769 11.710 1.00 65.44 102 TYR A N 1
ATOM 736 C CA . TYR A 1 102 ? 4.872 10.230 11.625 1.00 65.44 102 TYR A CA 1
ATOM 737 C C . TYR A 1 102 ? 3.869 9.076 11.484 1.00 65.44 102 TYR A C 1
ATOM 739 O O . TYR A 1 102 ? 2.802 9.090 12.099 1.00 65.44 102 TYR A O 1
ATOM 747 N N . VAL A 1 103 ? 4.204 8.045 10.698 1.00 72.06 103 VAL A N 1
ATOM 748 C CA . VAL A 1 103 ? 3.328 6.873 10.513 1.00 72.06 103 VAL A CA 1
ATOM 749 C C . VAL A 1 103 ? 3.468 5.845 11.633 1.00 72.06 103 VAL A C 1
ATOM 751 O O . VAL A 1 103 ? 2.530 5.069 11.845 1.00 72.06 103 VAL A O 1
ATOM 754 N N . ALA A 1 104 ? 4.604 5.833 12.339 1.00 70.50 104 ALA A N 1
ATOM 755 C CA . ALA A 1 104 ? 4.849 4.947 13.468 1.00 70.50 104 ALA A CA 1
ATOM 756 C C . ALA A 1 104 ? 3.834 5.215 14.594 1.00 70.50 104 ALA A C 1
ATOM 758 O O . ALA A 1 104 ? 3.659 6.358 15.027 1.00 70.50 104 ALA A O 1
ATOM 759 N N . PRO A 1 105 ? 3.132 4.181 15.079 1.00 70.81 105 PRO A N 1
ATOM 760 C CA . PRO A 1 105 ? 2.155 4.360 16.138 1.00 70.81 105 PRO A CA 1
ATOM 761 C C . PRO A 1 105 ? 2.848 4.620 17.483 1.00 70.81 105 PRO A C 1
ATOM 763 O O . PRO A 1 105 ? 3.766 3.903 17.863 1.00 70.81 105 PRO A O 1
ATOM 766 N N . ARG A 1 106 ? 2.368 5.605 18.257 1.00 68.69 106 ARG A N 1
ATOM 767 C CA . ARG A 1 106 ? 2.870 5.843 19.628 1.00 68.69 106 ARG A CA 1
ATOM 768 C C . ARG A 1 106 ? 2.466 4.729 20.592 1.00 68.69 106 ARG A C 1
ATOM 770 O O . ARG A 1 106 ? 3.267 4.284 21.406 1.00 68.69 106 ARG A O 1
ATOM 777 N N . GLN A 1 107 ? 1.210 4.296 20.501 1.00 75.19 107 GLN A N 1
ATOM 778 C CA . GLN A 1 107 ? 0.675 3.135 21.203 1.00 75.19 107 GLN A CA 1
ATOM 779 C C . GLN A 1 107 ? -0.570 2.654 20.459 1.00 75.19 107 GLN A C 1
ATOM 781 O O . GLN A 1 107 ? -1.537 3.400 20.317 1.00 75.19 107 GLN A O 1
ATOM 786 N N . VAL A 1 108 ? -0.562 1.412 19.971 1.00 74.75 108 VAL A N 1
ATOM 787 C CA . VAL A 1 108 ? -1.737 0.860 19.284 1.00 74.75 108 VAL A CA 1
ATOM 788 C C . VAL A 1 108 ? -2.752 0.385 20.330 1.00 74.75 108 VAL A C 1
ATOM 790 O O . VAL A 1 108 ? -2.410 -0.493 21.133 1.00 74.75 108 VAL A O 1
ATOM 793 N N . PRO A 1 109 ? -3.999 0.892 20.329 1.00 71.06 109 PRO A N 1
ATOM 794 C CA . PRO A 1 109 ? -5.034 0.454 21.259 1.00 71.06 109 PRO A CA 1
ATOM 795 C C . PRO A 1 109 ? -5.502 -0.953 20.870 1.00 71.06 109 PRO A C 1
ATOM 797 O O . PRO A 1 109 ? -6.445 -1.137 20.102 1.00 71.06 109 PRO A O 1
ATOM 800 N N . THR A 1 110 ? -4.792 -1.967 21.370 1.00 64.25 110 THR A N 1
ATOM 801 C CA . THR A 1 110 ? -5.112 -3.384 21.167 1.00 64.25 110 THR A CA 1
ATOM 802 C C . THR A 1 110 ? -5.692 -3.975 22.450 1.00 64.25 110 THR A C 1
ATOM 804 O O . THR A 1 110 ? -5.028 -4.038 23.477 1.00 64.25 110 THR A O 1
ATOM 807 N N . GLY A 1 111 ? -6.960 -4.386 22.401 1.00 57.84 111 GLY A N 1
ATOM 808 C CA . GLY A 1 111 ? -7.705 -4.936 23.539 1.00 57.84 111 GLY A CA 1
ATOM 809 C C . GLY A 1 111 ? -9.140 -4.416 23.572 1.00 57.84 111 GLY A C 1
ATOM 810 O O . GLY A 1 111 ? -9.562 -3.720 22.651 1.00 57.84 111 GLY A O 1
ATOM 811 N N . ALA A 1 112 ? -9.871 -4.692 24.656 1.00 48.47 112 ALA A N 1
ATOM 812 C CA . ALA A 1 112 ? -11.136 -4.022 24.981 1.00 48.47 112 ALA A CA 1
ATOM 813 C C . ALA A 1 112 ? -10.897 -2.557 25.403 1.00 48.47 112 ALA A C 1
ATOM 815 O O . ALA A 1 112 ? -11.469 -2.086 26.386 1.00 48.47 112 ALA A O 1
ATOM 816 N N . ALA A 1 113 ? -10.003 -1.853 24.695 1.00 47.38 113 ALA A N 1
ATOM 817 C CA . ALA A 1 113 ? -9.855 -0.417 24.823 1.00 47.38 113 ALA A CA 1
ATOM 818 C C . ALA A 1 113 ? -11.260 0.183 24.711 1.00 47.38 113 ALA A C 1
ATOM 820 O O . ALA A 1 113 ? -12.049 -0.296 23.880 1.00 47.38 113 ALA A O 1
ATOM 821 N N . PRO A 1 114 ? -11.612 1.179 25.543 1.00 53.22 114 PRO A N 1
ATOM 822 C CA . PRO A 1 114 ? -12.911 1.815 25.438 1.00 53.22 114 PRO A CA 1
ATOM 823 C C . PRO A 1 114 ? -13.136 2.144 23.964 1.00 53.22 114 PRO A C 1
ATOM 825 O O . PRO A 1 114 ? -12.232 2.680 23.317 1.00 53.22 114 PRO A O 1
ATOM 828 N N . ARG A 1 115 ? -14.314 1.823 23.409 1.00 59.31 115 ARG A N 1
ATOM 829 C CA . ARG A 1 115 ? -14.670 2.083 21.994 1.00 59.31 115 ARG A CA 1
ATOM 830 C C . ARG A 1 115 ? -14.396 3.539 21.552 1.00 59.31 115 ARG A C 1
ATOM 832 O O . ARG A 1 115 ? -14.486 3.837 20.362 1.00 59.31 115 ARG A O 1
ATOM 839 N N . GLY A 1 116 ? -14.049 4.424 22.492 1.00 60.03 116 GLY A N 1
ATOM 840 C CA . GLY A 1 116 ? -13.595 5.792 22.314 1.00 60.03 116 GLY A CA 1
ATOM 841 C C . GLY A 1 116 ? -12.086 6.062 22.103 1.00 60.03 116 GLY A C 1
ATOM 842 O O . GLY A 1 116 ? -11.747 7.201 21.811 1.00 60.03 116 GLY A O 1
ATOM 843 N N . GLU A 1 117 ? -11.160 5.109 22.244 1.00 68.94 117 GLU A N 1
ATOM 844 C CA . GLU A 1 117 ? -9.715 5.419 22.118 1.00 68.94 117 GLU A CA 1
ATOM 845 C C . GLU A 1 117 ? -9.154 5.174 20.713 1.00 68.94 117 GLU A C 1
ATOM 847 O O . GLU A 1 117 ? -8.327 5.943 20.223 1.00 68.94 117 GLU A O 1
ATOM 852 N N . TRP A 1 118 ? -9.653 4.159 20.006 1.00 79.00 118 TRP A N 1
ATOM 853 C CA . TRP A 1 118 ? -9.124 3.791 18.689 1.00 79.00 118 TRP A CA 1
ATOM 854 C C . TRP A 1 118 ? -9.363 4.851 17.603 1.00 79.00 118 TRP A C 1
ATOM 856 O O . TRP A 1 118 ? -8.569 4.957 16.672 1.00 79.00 118 TRP A O 1
ATOM 866 N N . TRP A 1 119 ? -10.422 5.661 17.713 1.00 80.00 119 TRP A N 1
ATOM 867 C CA . TRP A 1 119 ? -10.664 6.741 16.752 1.00 80.00 119 TRP A CA 1
ATOM 868 C C . TRP A 1 119 ? -9.694 7.906 16.946 1.00 80.00 119 TRP A C 1
ATOM 870 O O . TRP A 1 119 ? -9.310 8.530 15.965 1.00 80.00 119 TRP A O 1
ATOM 880 N N . ARG A 1 120 ? -9.261 8.178 18.188 1.00 79.88 120 ARG A N 1
ATOM 881 C CA . ARG A 1 120 ? -8.210 9.175 18.457 1.00 79.88 120 ARG A CA 1
ATOM 882 C C . ARG A 1 120 ? -6.909 8.721 17.830 1.00 79.88 120 ARG A C 1
ATOM 884 O O . ARG A 1 120 ? -6.266 9.505 17.152 1.00 79.88 120 ARG A O 1
ATOM 891 N N . PHE A 1 121 ? -6.595 7.440 18.002 1.00 84.88 121 PHE A N 1
ATOM 892 C CA . PHE A 1 121 ? -5.450 6.804 17.368 1.00 84.88 121 PHE A CA 1
ATOM 893 C C . PHE A 1 121 ? -5.504 6.890 15.832 1.00 84.88 121 PHE A C 1
ATOM 895 O O . PHE A 1 121 ? -4.485 7.149 15.196 1.00 84.88 121 PHE A O 1
ATOM 902 N N . ALA A 1 122 ? -6.681 6.702 15.227 1.00 86.75 122 ALA A N 1
ATOM 903 C CA . ALA A 1 122 ? -6.865 6.834 13.782 1.00 86.75 122 ALA A CA 1
ATOM 904 C C . ALA A 1 122 ? -6.658 8.276 13.275 1.00 86.75 122 ALA A C 1
ATOM 906 O O . ALA A 1 122 ? -6.141 8.454 12.178 1.00 86.75 122 ALA A O 1
ATOM 907 N N . ASP A 1 123 ? -7.030 9.283 14.072 1.00 86.69 123 ASP A N 1
ATOM 908 C CA . ASP A 1 123 ? -6.882 10.712 13.751 1.00 86.69 123 ASP A CA 1
ATOM 909 C C . ASP A 1 123 ? -5.473 11.276 14.020 1.00 86.69 123 ASP A C 1
ATOM 911 O O . ASP A 1 123 ? -5.226 12.448 13.748 1.00 86.69 123 ASP A O 1
ATOM 915 N N . GLU A 1 124 ? -4.543 10.490 14.574 1.00 85.81 124 GLU A N 1
ATOM 916 C CA . GLU A 1 124 ? -3.169 10.956 14.836 1.00 85.81 124 GLU A CA 1
ATOM 917 C C . GLU A 1 124 ? -2.411 11.360 13.562 1.00 85.81 124 GLU A C 1
ATOM 919 O O . GLU A 1 124 ? -1.404 12.062 13.654 1.00 85.81 124 GLU A O 1
ATOM 924 N N . LEU A 1 125 ? -2.885 10.914 12.396 1.00 85.88 125 LEU A N 1
ATOM 925 C CA . LEU A 1 125 ? -2.342 11.250 11.085 1.00 85.88 125 LEU A CA 1
ATOM 926 C C . LEU A 1 125 ? -3.411 11.868 10.176 1.00 85.88 125 LEU A C 1
ATOM 928 O O . LEU A 1 125 ? -4.586 11.500 10.241 1.00 85.88 125 LEU A O 1
ATOM 932 N N . ASP A 1 126 ? -2.988 12.740 9.262 1.00 88.06 126 ASP A N 1
ATOM 933 C CA . ASP A 1 126 ? -3.828 13.152 8.139 1.00 88.06 126 ASP A CA 1
ATOM 934 C C . ASP A 1 126 ? -3.719 12.123 7.004 1.00 88.06 126 ASP A C 1
ATOM 936 O O . ASP A 1 126 ? -2.775 12.107 6.210 1.00 88.06 126 ASP A O 1
ATOM 940 N N . GLY A 1 127 ? -4.698 11.215 6.938 1.00 88.00 127 GLY A N 1
ATOM 941 C CA . GLY A 1 127 ? -4.717 10.166 5.920 1.00 88.00 127 GLY A CA 1
ATOM 942 C C . GLY A 1 127 ? -4.985 10.681 4.506 1.00 88.00 127 GLY A C 1
ATOM 943 O O . GLY A 1 127 ? -4.614 9.998 3.553 1.00 88.00 127 GLY A O 1
ATOM 944 N N . TYR A 1 128 ? -5.594 11.862 4.342 1.00 90.94 128 TYR A N 1
ATOM 945 C CA . TYR A 1 128 ? -5.792 12.454 3.017 1.00 90.94 128 TYR A CA 1
ATOM 946 C C . TYR A 1 128 ? -4.486 13.015 2.473 1.00 90.94 128 TYR A C 1
ATOM 948 O O . TYR A 1 128 ? -4.126 12.711 1.336 1.00 90.94 128 TYR A O 1
ATOM 956 N N . GLU A 1 129 ? -3.763 13.782 3.290 1.00 87.75 129 GLU A N 1
ATOM 957 C CA . GLU A 1 129 ? -2.454 14.324 2.919 1.00 87.75 129 GLU A CA 1
ATOM 958 C C . GLU A 1 129 ? -1.479 13.194 2.568 1.00 87.75 129 GLU A C 1
ATOM 960 O O . GLU A 1 129 ? -0.846 13.202 1.508 1.00 87.75 129 GLU A O 1
ATOM 965 N N . LEU A 1 130 ? -1.420 12.160 3.413 1.00 85.75 130 LEU A N 1
ATOM 966 C CA . LEU A 1 130 ? -0.546 11.019 3.180 1.00 85.75 130 LEU A CA 1
ATOM 967 C C . LEU A 1 130 ? -0.918 10.238 1.918 1.00 85.75 130 LEU A C 1
ATOM 969 O O . LEU A 1 130 ? -0.018 9.921 1.143 1.00 85.75 130 LEU A O 1
ATOM 973 N N . ALA A 1 131 ? -2.204 9.965 1.668 1.00 87.75 131 ALA A N 1
ATOM 974 C CA . ALA A 1 131 ? -2.637 9.290 0.443 1.00 87.75 131 ALA A CA 1
ATOM 975 C C . ALA A 1 131 ? -2.263 10.095 -0.813 1.00 87.75 131 ALA A C 1
ATOM 977 O O . ALA A 1 131 ? -1.700 9.540 -1.759 1.00 87.75 131 ALA A O 1
ATOM 978 N N . GLN A 1 132 ? -2.475 11.415 -0.791 1.00 87.75 132 GLN A N 1
ATOM 979 C CA . GLN A 1 132 ? -2.081 12.293 -1.894 1.00 87.75 132 GLN A CA 1
ATOM 980 C C . GLN A 1 132 ? -0.569 12.264 -2.135 1.00 87.75 132 GLN A C 1
ATOM 982 O O . GLN A 1 132 ? -0.135 12.169 -3.284 1.00 87.75 132 GLN A O 1
ATOM 987 N N . SER A 1 133 ? 0.239 12.267 -1.069 1.00 82.12 133 SER A N 1
ATOM 988 C CA . SER A 1 133 ? 1.706 12.223 -1.171 1.00 82.12 133 SER A CA 1
ATOM 989 C C . SER A 1 133 ? 2.245 10.961 -1.868 1.00 82.12 133 SER A C 1
ATOM 991 O O . SER A 1 133 ? 3.345 10.980 -2.423 1.00 82.12 133 SER A O 1
ATOM 993 N N . ILE A 1 134 ? 1.460 9.877 -1.883 1.00 84.50 134 ILE A N 1
ATOM 994 C CA . ILE A 1 134 ? 1.788 8.605 -2.543 1.00 84.50 134 ILE A CA 1
ATOM 995 C C . ILE A 1 134 ? 0.967 8.349 -3.816 1.00 84.50 134 ILE A C 1
ATOM 997 O O . ILE A 1 134 ? 1.022 7.242 -4.355 1.00 84.50 134 ILE A O 1
ATOM 1001 N N . GLY A 1 135 ? 0.235 9.355 -4.308 1.00 84.62 135 GLY A N 1
ATOM 1002 C CA . GLY A 1 135 ? -0.499 9.301 -5.575 1.00 84.62 135 GLY A CA 1
ATOM 1003 C C . GLY A 1 135 ? -1.826 8.538 -5.523 1.00 84.62 135 GLY A C 1
ATOM 1004 O O . GLY A 1 135 ? -2.218 7.937 -6.526 1.00 84.62 135 GLY A O 1
ATOM 1005 N N . TRP A 1 136 ? -2.503 8.542 -4.374 1.00 91.31 136 TRP A N 1
ATOM 1006 C CA . TRP A 1 136 ? -3.800 7.895 -4.175 1.00 91.31 136 TRP A CA 1
ATOM 1007 C C . TRP A 1 136 ? -4.870 8.868 -3.679 1.00 91.31 136 TRP A C 1
ATOM 1009 O O . TRP A 1 136 ? -4.588 9.787 -2.910 1.00 91.31 136 TRP A O 1
ATOM 1019 N N . ASP A 1 137 ? -6.125 8.598 -4.046 1.00 95.25 137 ASP A N 1
ATOM 1020 C CA . ASP A 1 137 ? -7.252 9.007 -3.214 1.00 95.25 137 ASP A CA 1
ATOM 1021 C C . ASP A 1 137 ? -7.307 8.115 -1.962 1.00 95.25 137 ASP A C 1
ATOM 1023 O O . ASP A 1 137 ? -7.119 6.897 -2.034 1.00 95.25 137 ASP A O 1
ATOM 1027 N N . ALA A 1 138 ? -7.549 8.714 -0.795 1.00 92.06 138 ALA A N 1
ATOM 1028 C CA . ALA A 1 138 ? -7.547 7.970 0.463 1.00 92.06 138 ALA A CA 1
ATOM 1029 C C . ALA A 1 138 ? -8.662 6.914 0.513 1.00 92.06 138 ALA A C 1
ATOM 1031 O O . ALA A 1 138 ? -8.450 5.834 1.066 1.00 92.06 138 ALA A O 1
ATOM 1032 N N . GLY A 1 139 ? -9.834 7.216 -0.057 1.00 93.50 139 GLY A N 1
ATOM 1033 C CA . GLY A 1 139 ? -10.954 6.287 -0.155 1.00 93.50 139 GLY A CA 1
ATOM 1034 C C . GLY A 1 139 ? -10.617 5.101 -1.049 1.00 93.50 139 GLY A C 1
ATOM 1035 O O . GLY A 1 139 ? -10.759 3.964 -0.610 1.00 93.50 139 GLY A O 1
ATOM 1036 N N . GLU A 1 140 ? -10.077 5.358 -2.242 1.00 94.94 140 GLU A N 1
ATOM 1037 C CA . GLU A 1 140 ? -9.638 4.301 -3.166 1.00 94.94 140 GLU A CA 1
ATOM 1038 C C . GLU A 1 140 ? -8.581 3.380 -2.542 1.00 94.94 140 GLU A C 1
ATOM 1040 O O . GLU A 1 140 ? -8.682 2.155 -2.642 1.00 94.94 140 GLU A O 1
ATOM 1045 N N . LEU A 1 141 ? -7.580 3.950 -1.861 1.00 93.88 141 LEU A N 1
ATOM 1046 C CA . LEU A 1 141 ? -6.555 3.158 -1.180 1.00 93.88 141 LEU A CA 1
ATOM 1047 C C . LEU A 1 141 ? -7.172 2.311 -0.067 1.00 93.88 141 LEU A C 1
ATOM 1049 O O . LEU A 1 141 ? -6.883 1.117 0.033 1.00 93.88 141 LEU A O 1
ATOM 1053 N N . ALA A 1 142 ? -8.022 2.912 0.768 1.00 94.56 142 ALA A N 1
ATOM 1054 C CA . ALA A 1 142 ? -8.698 2.193 1.838 1.00 94.56 142 ALA A CA 1
ATOM 1055 C C . ALA A 1 142 ? -9.533 1.034 1.277 1.00 94.56 142 ALA A C 1
ATOM 1057 O O . ALA A 1 142 ? -9.438 -0.084 1.785 1.00 94.56 142 ALA A O 1
ATOM 1058 N N . ASP A 1 143 ? -10.294 1.273 0.211 1.00 93.88 143 ASP A N 1
ATOM 1059 C CA . ASP A 1 143 ? -11.114 0.260 -0.444 1.00 93.88 143 ASP A CA 1
ATOM 1060 C C . ASP A 1 143 ? -10.273 -0.902 -0.981 1.00 93.88 143 ASP A C 1
ATOM 1062 O O . ASP A 1 143 ? -10.646 -2.057 -0.768 1.00 93.88 143 ASP A O 1
ATOM 1066 N N . GLU A 1 144 ? -9.107 -0.640 -1.578 1.00 93.12 144 GLU A N 1
ATOM 1067 C CA . GLU A 1 144 ? -8.188 -1.697 -2.021 1.00 93.12 144 GLU A CA 1
ATOM 1068 C C . GLU A 1 144 ? -7.660 -2.525 -0.833 1.00 93.12 144 GLU A C 1
ATOM 1070 O O . GLU A 1 144 ? -7.651 -3.760 -0.888 1.00 93.12 144 GLU A O 1
ATOM 1075 N N . VAL A 1 145 ? -7.295 -1.877 0.283 1.00 92.31 145 VAL A N 1
ATOM 1076 C CA . VAL A 1 145 ? -6.873 -2.569 1.518 1.00 92.31 145 VAL A CA 1
ATOM 1077 C C . VAL A 1 145 ? -7.999 -3.460 2.058 1.00 92.31 145 VAL A C 1
ATOM 1079 O O . VAL A 1 145 ? -7.779 -4.644 2.343 1.00 92.31 145 VAL A O 1
ATOM 1082 N N . PHE A 1 146 ? -9.219 -2.926 2.180 1.00 92.38 146 PHE A N 1
ATOM 1083 C CA . PHE A 1 146 ? -10.379 -3.673 2.679 1.00 92.38 146 PHE A CA 1
ATOM 1084 C C . PHE A 1 146 ? -10.778 -4.811 1.731 1.00 92.38 146 PHE A C 1
ATOM 1086 O O . PHE A 1 146 ? -11.052 -5.923 2.187 1.00 92.38 146 PHE A O 1
ATOM 1093 N N . ALA A 1 147 ? -10.779 -4.578 0.419 1.00 89.50 147 ALA A N 1
ATOM 1094 C CA . ALA A 1 147 ? -11.062 -5.604 -0.578 1.00 89.50 147 ALA A CA 1
ATOM 1095 C C . ALA A 1 147 ? -10.018 -6.730 -0.539 1.00 89.50 147 ALA A C 1
ATOM 1097 O O . ALA A 1 147 ? -10.377 -7.909 -0.593 1.00 89.50 147 ALA A O 1
ATOM 1098 N N . GLY A 1 148 ? -8.735 -6.388 -0.383 1.00 87.00 148 GLY A N 1
ATOM 1099 C CA . GLY A 1 148 ? -7.650 -7.350 -0.204 1.00 87.00 148 GLY A CA 1
ATOM 1100 C C . GLY A 1 148 ? -7.836 -8.225 1.039 1.00 87.00 148 GLY A C 1
ATOM 1101 O O . GLY A 1 148 ? -7.699 -9.452 0.955 1.00 87.00 148 GLY A O 1
ATOM 1102 N N . TYR A 1 149 ? -8.217 -7.620 2.169 1.00 87.06 149 TYR A N 1
ATOM 1103 C CA . TYR A 1 149 ? -8.559 -8.353 3.390 1.00 87.06 149 TYR A CA 1
ATOM 1104 C C . TYR A 1 149 ? -9.742 -9.298 3.168 1.00 87.06 149 TYR A C 1
ATOM 1106 O O . TYR A 1 149 ? -9.609 -10.496 3.408 1.00 87.06 149 TYR A O 1
ATOM 1114 N N . ARG A 1 150 ? -10.866 -8.810 2.634 1.00 89.19 150 ARG A N 1
ATOM 1115 C CA . ARG A 1 150 ? -12.067 -9.634 2.400 1.00 89.19 150 ARG A CA 1
ATOM 1116 C C . ARG A 1 150 ? -11.810 -10.803 1.451 1.00 89.19 150 ARG A C 1
ATOM 1118 O O . ARG A 1 150 ? -12.383 -11.872 1.626 1.00 89.19 150 ARG A O 1
ATOM 1125 N N . ARG A 1 151 ? -10.919 -10.626 0.471 1.00 86.25 151 ARG A N 1
ATOM 1126 C CA . ARG A 1 151 ? -10.546 -11.677 -0.488 1.00 86.25 151 ARG A CA 1
ATOM 1127 C C . ARG A 1 151 ? -9.655 -12.759 0.121 1.00 86.25 151 ARG A C 1
ATOM 1129 O O . ARG A 1 151 ? -9.717 -13.905 -0.307 1.00 86.25 151 ARG A O 1
ATOM 1136 N N . THR A 1 152 ? -8.780 -12.398 1.059 1.00 83.75 152 THR A N 1
ATOM 1137 C CA . THR A 1 152 ? -7.697 -13.286 1.527 1.00 83.75 152 THR A CA 1
ATOM 1138 C C . THR A 1 152 ? -7.804 -13.686 2.997 1.00 83.75 152 THR A C 1
ATOM 1140 O O . THR A 1 152 ? -7.038 -14.530 3.456 1.00 83.75 152 THR A O 1
ATOM 1143 N N . GLY A 1 153 ? -8.708 -13.063 3.752 1.00 84.19 153 GLY A N 1
ATOM 1144 C CA . GLY A 1 153 ? -8.820 -13.199 5.204 1.00 84.19 153 GLY A CA 1
ATOM 1145 C C . GLY A 1 153 ? -7.632 -12.621 5.981 1.00 84.19 153 GLY A C 1
ATOM 1146 O O . GLY A 1 153 ? -7.516 -12.860 7.178 1.00 84.19 153 GLY A O 1
ATOM 1147 N N . SER A 1 154 ? -6.714 -11.903 5.325 1.00 82.75 154 SER A N 1
ATOM 1148 C CA . SER A 1 154 ? -5.479 -11.399 5.935 1.00 82.75 154 SER A CA 1
ATOM 1149 C C . SER A 1 154 ? -5.219 -9.952 5.536 1.00 82.75 154 SER A C 1
ATOM 1151 O O . SER A 1 154 ? -5.247 -9.613 4.354 1.00 82.75 154 SER A O 1
ATOM 1153 N N . TRP A 1 155 ? -4.926 -9.094 6.515 1.00 84.06 155 TRP A N 1
ATOM 1154 C CA . TRP A 1 155 ? -4.520 -7.715 6.247 1.00 84.06 155 TRP A CA 1
ATOM 1155 C C . TRP A 1 155 ? -3.152 -7.710 5.569 1.00 84.06 155 TRP A C 1
ATOM 1157 O O . TRP A 1 155 ? -2.193 -8.289 6.080 1.00 84.06 155 TRP A O 1
ATOM 1167 N N . ARG A 1 156 ? -3.075 -7.073 4.402 1.00 77.88 156 ARG A N 1
ATOM 1168 C CA . ARG A 1 156 ? -1.850 -6.909 3.617 1.00 77.88 156 ARG A CA 1
ATOM 1169 C C . ARG A 1 156 ? -1.674 -5.431 3.303 1.00 77.88 156 ARG A C 1
ATOM 1171 O O . ARG A 1 156 ? -2.648 -4.758 2.988 1.00 77.88 156 ARG A O 1
ATOM 1178 N N . GLY A 1 157 ? -0.443 -4.950 3.393 1.00 80.00 157 GLY A N 1
ATOM 1179 C CA . GLY A 1 157 ? -0.117 -3.536 3.237 1.00 80.00 157 GLY A CA 1
ATOM 1180 C C . GLY A 1 157 ? 1.062 -3.150 4.119 1.00 80.00 157 GLY A C 1
ATOM 1181 O O . GLY A 1 157 ? 1.449 -3.901 5.018 1.00 80.00 157 GLY A O 1
ATOM 1182 N N . SER A 1 158 ? 1.647 -1.990 3.850 1.00 84.81 158 SER A N 1
ATOM 1183 C CA . SER A 1 158 ? 2.613 -1.380 4.759 1.00 84.81 158 SER A CA 1
ATOM 1184 C C . SER A 1 158 ? 1.909 -0.727 5.955 1.00 84.81 158 SER A C 1
ATOM 1186 O O . SER A 1 158 ? 0.685 -0.591 5.975 1.00 84.81 158 SER A O 1
ATOM 1188 N N . MET A 1 159 ? 2.681 -0.284 6.955 1.00 85.19 159 MET A N 1
ATOM 1189 C CA . MET A 1 159 ? 2.145 0.519 8.064 1.00 85.19 159 MET A CA 1
ATOM 1190 C C . MET A 1 159 ? 1.347 1.725 7.544 1.00 85.19 159 MET A C 1
ATOM 1192 O O . MET A 1 159 ? 0.246 1.981 8.022 1.00 85.19 159 MET A O 1
ATOM 1196 N N . LEU A 1 160 ? 1.877 2.415 6.529 1.00 86.75 160 LEU A N 1
ATOM 1197 C CA . LEU A 1 160 ? 1.233 3.562 5.891 1.00 86.75 160 LEU A CA 1
ATOM 1198 C C . LEU A 1 160 ? -0.129 3.185 5.285 1.00 86.75 160 LEU A C 1
ATOM 1200 O O . LEU A 1 160 ? -1.122 3.845 5.581 1.00 86.75 160 LEU A O 1
ATOM 1204 N N . ASP A 1 161 ? -0.197 2.091 4.518 1.00 89.62 161 ASP A N 1
ATOM 1205 C CA . ASP A 1 161 ? -1.444 1.640 3.883 1.00 89.62 161 ASP A CA 1
ATOM 1206 C C . ASP A 1 161 ? -2.531 1.338 4.925 1.00 89.62 161 ASP A C 1
ATOM 1208 O O . ASP A 1 161 ? -3.674 1.788 4.820 1.00 89.62 161 ASP A O 1
ATOM 1212 N N . LEU A 1 162 ? -2.158 0.598 5.974 1.00 91.12 162 LEU A N 1
ATOM 1213 C CA . LEU A 1 162 ? -3.081 0.191 7.032 1.00 91.12 162 LEU A CA 1
ATOM 1214 C C . LEU A 1 162 ? -3.548 1.388 7.875 1.00 91.12 162 LEU A C 1
ATOM 1216 O O . LEU A 1 162 ? -4.713 1.443 8.271 1.00 91.12 162 LEU A O 1
ATOM 1220 N N . ARG A 1 163 ? -2.661 2.357 8.133 1.00 91.56 163 ARG A N 1
ATOM 1221 C CA . ARG A 1 163 ? -2.972 3.591 8.870 1.00 91.56 163 ARG A CA 1
ATOM 1222 C C . ARG A 1 163 ? -3.932 4.492 8.084 1.00 91.56 163 ARG A C 1
ATOM 1224 O O . ARG A 1 163 ? -4.907 4.960 8.669 1.00 91.56 163 ARG A O 1
ATOM 1231 N N . ILE A 1 164 ? -3.735 4.660 6.771 1.00 93.25 164 ILE A N 1
ATOM 1232 C CA . ILE A 1 164 ? -4.676 5.400 5.905 1.00 93.25 164 ILE A CA 1
ATOM 1233 C C . ILE A 1 164 ? -6.042 4.696 5.873 1.00 93.25 164 ILE A C 1
ATOM 1235 O O . ILE A 1 164 ? -7.075 5.342 6.063 1.00 93.25 164 ILE A O 1
ATOM 1239 N N . ALA A 1 165 ? -6.067 3.369 5.710 1.00 94.06 165 ALA A N 1
ATOM 1240 C CA . ALA A 1 165 ? -7.314 2.604 5.717 1.00 94.06 165 ALA A CA 1
ATOM 1241 C C . ALA A 1 165 ? -8.085 2.753 7.043 1.00 94.06 165 ALA A C 1
ATOM 1243 O O . ALA A 1 165 ? -9.310 2.922 7.044 1.00 94.06 165 ALA A O 1
ATOM 1244 N N . LEU A 1 166 ? -7.372 2.747 8.176 1.00 93.06 166 LEU A N 1
ATOM 1245 C CA . LEU A 1 166 ? -7.964 2.972 9.494 1.00 93.06 166 LEU A CA 1
ATOM 1246 C C . LEU A 1 166 ? -8.533 4.392 9.632 1.00 93.06 166 LEU A C 1
ATOM 1248 O O . LEU A 1 166 ? -9.652 4.544 10.122 1.00 93.06 166 LEU A O 1
ATOM 1252 N N . PHE A 1 167 ? -7.801 5.413 9.179 1.00 93.25 167 PHE A N 1
ATOM 1253 C CA . PHE A 1 167 ? -8.253 6.807 9.179 1.00 93.25 167 PHE A CA 1
ATOM 1254 C C . PHE A 1 167 ? -9.567 6.977 8.403 1.00 93.25 167 PHE A C 1
ATOM 1256 O O . PHE A 1 167 ? -10.545 7.524 8.924 1.00 93.25 167 PHE A O 1
ATOM 1263 N N . VAL A 1 168 ? -9.641 6.441 7.181 1.00 93.25 168 VAL A N 1
ATOM 1264 C CA . VAL A 1 168 ? -10.855 6.514 6.351 1.00 93.25 168 VAL A CA 1
ATOM 1265 C C . VAL A 1 168 ? -12.025 5.797 7.024 1.00 93.25 168 VAL A C 1
ATOM 1267 O O . VAL A 1 168 ? -13.125 6.354 7.114 1.00 93.25 168 VAL A O 1
ATOM 1270 N N . ARG A 1 169 ? -11.790 4.599 7.577 1.00 90.12 169 ARG A N 1
ATOM 1271 C CA . ARG A 1 169 ? -12.806 3.844 8.325 1.00 90.12 169 ARG A CA 1
ATOM 1272 C C . ARG A 1 169 ? -13.318 4.624 9.537 1.00 90.12 169 ARG A C 1
ATOM 1274 O O . ARG A 1 169 ? -14.530 4.688 9.743 1.00 90.12 169 ARG A O 1
ATOM 1281 N N . ALA A 1 170 ? -12.429 5.251 10.307 1.00 88.44 170 ALA A N 1
ATOM 1282 C CA . ALA A 1 170 ? -12.798 6.058 11.468 1.00 88.44 170 ALA A CA 1
ATOM 1283 C C . ALA A 1 170 ? -13.696 7.242 11.087 1.00 88.44 170 ALA A C 1
ATOM 1285 O O . ALA A 1 170 ? -14.719 7.489 11.733 1.00 88.44 170 ALA A O 1
ATOM 1286 N N . ARG A 1 171 ? -13.366 7.942 9.996 1.00 87.81 171 ARG A N 1
ATOM 1287 C CA . ARG A 1 171 ? -14.174 9.061 9.491 1.00 87.81 171 ARG A CA 1
ATOM 1288 C C . ARG A 1 171 ? -15.542 8.622 8.987 1.00 87.81 171 ARG A C 1
ATOM 1290 O O . ARG A 1 171 ? -16.527 9.306 9.260 1.00 87.81 171 ARG A O 1
ATOM 1297 N N . ALA A 1 172 ? -15.618 7.495 8.280 1.00 85.56 172 ALA A N 1
ATOM 1298 C CA . ALA A 1 172 ? -16.887 6.940 7.817 1.00 85.56 172 ALA A CA 1
ATOM 1299 C C . ALA A 1 172 ? -17.805 6.580 8.997 1.00 85.56 172 ALA A C 1
ATOM 1301 O O . ALA A 1 172 ? -18.975 6.956 9.007 1.00 85.56 172 ALA A O 1
ATOM 1302 N N . LEU A 1 173 ? -17.256 5.929 10.026 1.00 80.69 173 LEU A N 1
ATOM 1303 C CA . LEU A 1 173 ? -18.001 5.532 11.222 1.00 80.69 173 LEU A CA 1
ATOM 1304 C C . LEU A 1 173 ? -18.500 6.731 12.032 1.00 80.69 173 LEU A C 1
ATOM 1306 O O . LEU A 1 173 ? -19.653 6.742 12.448 1.00 80.69 173 LEU A O 1
ATOM 1310 N N . ARG A 1 174 ? -17.691 7.789 12.163 1.00 76.38 174 ARG A N 1
ATOM 1311 C CA . ARG A 1 174 ? -18.094 9.029 12.847 1.00 76.38 174 ARG A CA 1
ATOM 1312 C C . ARG A 1 174 ? -19.323 9.704 12.253 1.00 76.38 174 ARG A C 1
ATOM 1314 O O . ARG A 1 174 ? -20.067 10.342 12.991 1.00 76.38 174 ARG A O 1
ATOM 1321 N N . ARG A 1 175 ? -19.555 9.570 10.943 1.00 72.94 175 ARG A N 1
ATOM 1322 C CA . ARG A 1 175 ? -20.772 10.099 10.302 1.00 72.94 175 ARG A CA 1
ATOM 1323 C C . ARG A 1 175 ? -22.042 9.381 10.773 1.00 72.94 175 ARG A C 1
ATOM 1325 O O . ARG A 1 175 ? -23.119 9.947 10.650 1.00 72.94 175 ARG A O 1
ATOM 1332 N N . MET A 1 176 ? -21.913 8.169 11.315 1.00 68.88 176 MET A N 1
ATOM 1333 C CA . MET A 1 176 ? -23.017 7.362 11.848 1.00 68.88 176 MET A CA 1
ATOM 1334 C C . MET A 1 176 ? -23.188 7.505 13.373 1.00 68.88 176 MET A C 1
ATOM 1336 O O . MET A 1 176 ? -24.176 7.023 13.918 1.00 68.88 176 MET A O 1
ATOM 1340 N N . GLY A 1 177 ? -22.251 8.168 14.061 1.00 63.59 177 GLY A N 1
ATOM 1341 C CA . GLY A 1 177 ? -22.231 8.360 15.514 1.00 63.59 177 GLY A CA 1
ATOM 1342 C C . GLY A 1 177 ? -20.819 8.193 16.101 1.00 63.59 177 GLY A C 1
ATOM 1343 O O . G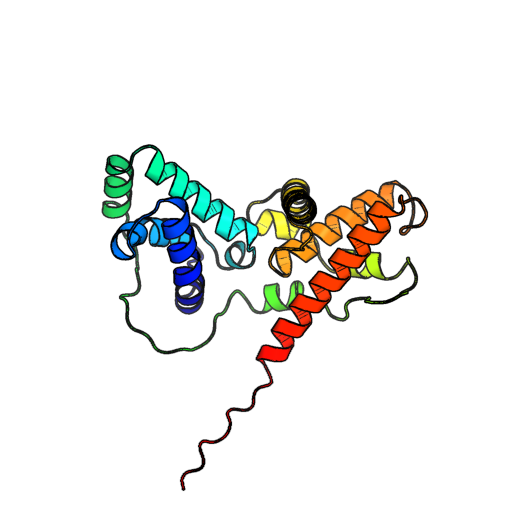LY A 1 177 ? -19.936 7.640 15.444 1.00 63.59 177 GLY A O 1
ATOM 1344 N N . PRO A 1 178 ? -20.546 8.694 17.318 1.00 58.47 178 PRO A N 1
ATOM 1345 C CA . PRO A 1 178 ? -19.243 8.518 17.950 1.00 58.47 178 PRO A CA 1
ATOM 1346 C C . PRO A 1 178 ? -19.004 7.044 18.323 1.00 58.47 178 PRO A C 1
ATOM 1348 O O . PRO A 1 178 ? -19.791 6.429 19.034 1.00 58.47 178 PRO A O 1
ATOM 1351 N N . GLY A 1 179 ? -17.881 6.484 17.868 1.00 60.03 179 GLY A N 1
ATOM 1352 C CA . GLY A 1 179 ? -17.461 5.118 18.194 1.00 60.03 179 GLY A CA 1
ATOM 1353 C C . GLY A 1 179 ? -18.059 4.032 17.293 1.00 60.03 179 GLY A C 1
ATOM 1354 O O . GLY A 1 179 ? -18.646 4.292 16.249 1.00 60.03 179 GLY A O 1
ATOM 1355 N N . LEU A 1 180 ? -17.864 2.774 17.694 1.00 63.50 180 LEU A N 1
ATOM 1356 C CA . LEU A 1 180 ? -18.395 1.588 17.003 1.00 63.50 180 LEU A CA 1
ATOM 1357 C C . LEU A 1 180 ? -19.838 1.246 17.422 1.00 63.50 180 LEU A C 1
ATOM 1359 O O . LEU A 1 180 ? -20.356 0.198 17.061 1.00 63.50 180 LEU A O 1
ATOM 1363 N N . GLU A 1 181 ? -20.485 2.101 18.213 1.00 61.28 181 GLU A N 1
ATOM 1364 C CA . GLU A 1 181 ? -21.756 1.804 18.889 1.00 61.28 181 GLU A CA 1
ATOM 1365 C C . GLU A 1 181 ? -22.956 1.715 17.935 1.00 61.28 181 GLU A C 1
ATOM 1367 O O . GLU A 1 181 ? -23.901 0.988 18.226 1.00 61.28 181 GLU A O 1
ATOM 1372 N N . GLY A 1 182 ? -22.884 2.369 16.771 1.00 64.44 182 GLY A N 1
ATOM 1373 C CA . GLY A 1 182 ? -23.852 2.232 15.673 1.00 64.44 182 GLY A CA 1
ATOM 1374 C C . GLY A 1 182 ? -23.390 1.318 14.533 1.00 64.44 182 GLY A C 1
ATOM 1375 O O . GLY A 1 182 ? -24.084 1.191 13.527 1.00 64.44 182 GLY A O 1
ATOM 1376 N N . ALA A 1 183 ? -22.209 0.705 14.650 1.00 73.00 183 ALA A N 1
ATOM 1377 C CA . ALA A 1 183 ? -21.653 -0.148 13.610 1.00 73.00 183 ALA A CA 1
ATOM 1378 C C . ALA A 1 183 ? -22.157 -1.592 13.750 1.00 73.00 183 ALA A C 1
ATOM 1380 O O . ALA A 1 183 ? -22.213 -2.141 14.850 1.00 73.00 183 ALA A O 1
ATOM 1381 N N . GLY A 1 184 ? -22.474 -2.241 12.627 1.00 78.00 184 GLY A N 1
ATOM 1382 C CA . GLY A 1 184 ? -22.774 -3.675 12.617 1.00 78.00 184 GLY A CA 1
ATOM 1383 C C . GLY A 1 184 ? -21.588 -4.506 13.126 1.00 78.00 184 GLY A C 1
ATOM 1384 O O . GLY A 1 184 ? -20.432 -4.121 12.939 1.00 78.00 184 GLY A O 1
ATOM 1385 N N . ALA A 1 185 ? -21.863 -5.665 13.736 1.00 79.69 185 ALA A N 1
ATOM 1386 C CA . ALA A 1 185 ? -20.854 -6.529 14.365 1.00 79.69 185 ALA A CA 1
ATOM 1387 C C . ALA A 1 185 ? -19.666 -6.874 13.444 1.00 79.69 185 ALA A C 1
ATOM 1389 O O . ALA A 1 185 ? -18.524 -6.927 13.893 1.00 79.69 185 ALA A O 1
ATOM 1390 N N . GLU A 1 186 ? -19.919 -7.038 12.146 1.00 83.31 186 GLU A N 1
ATOM 1391 C CA . GLU A 1 186 ? -18.884 -7.273 11.136 1.00 83.31 186 GLU A CA 1
ATOM 1392 C C . GLU A 1 186 ? -17.911 -6.091 11.010 1.00 83.31 186 GLU A C 1
ATOM 1394 O O . GLU A 1 186 ? -16.699 -6.278 11.033 1.00 83.31 186 GLU A O 1
ATOM 1399 N N . THR A 1 187 ? -18.420 -4.856 10.965 1.00 83.94 187 THR A N 1
ATOM 1400 C CA . THR A 1 187 ? -17.579 -3.649 10.902 1.00 83.94 187 THR A CA 1
ATOM 1401 C C . THR A 1 187 ? -16.718 -3.492 12.152 1.00 83.94 187 THR A C 1
ATOM 1403 O O . THR A 1 187 ? -15.563 -3.066 12.059 1.00 83.94 187 THR A O 1
ATOM 1406 N N . ILE A 1 188 ? -17.261 -3.851 13.317 1.00 80.69 188 ILE A N 1
ATOM 1407 C CA . ILE A 1 188 ? -16.516 -3.869 14.580 1.00 80.69 188 ILE A CA 1
ATOM 1408 C C . ILE A 1 188 ? -15.362 -4.869 14.481 1.00 80.69 188 ILE A C 1
ATOM 1410 O O . ILE A 1 188 ? -14.208 -4.497 14.694 1.00 80.69 188 ILE A O 1
ATOM 1414 N N . ALA A 1 189 ? -15.657 -6.108 14.081 1.00 84.38 189 ALA A N 1
ATOM 1415 C CA . ALA A 1 189 ? -14.665 -7.170 13.956 1.00 84.38 189 ALA A CA 1
ATOM 1416 C C . ALA A 1 189 ? -13.568 -6.840 12.927 1.00 84.38 189 ALA A C 1
ATOM 1418 O O . ALA A 1 189 ? -12.386 -7.051 13.209 1.00 84.38 189 ALA A O 1
ATOM 1419 N N . GLU A 1 190 ? -13.934 -6.283 11.765 1.00 88.50 190 GLU A N 1
ATOM 1420 C CA . GLU A 1 190 ? -12.984 -5.799 10.753 1.00 88.50 190 GLU A CA 1
ATOM 1421 C C . GLU A 1 190 ? -12.055 -4.720 11.332 1.00 88.50 190 GLU A C 1
ATOM 1423 O O . GLU A 1 190 ? -10.837 -4.800 11.176 1.00 88.50 190 GLU A O 1
ATOM 1428 N N . THR A 1 191 ? -12.614 -3.729 12.034 1.00 88.00 191 THR A N 1
ATOM 1429 C CA . THR A 1 191 ? -11.843 -2.609 12.599 1.00 88.00 191 THR A CA 1
ATOM 1430 C C . THR A 1 191 ? -10.861 -3.093 13.667 1.00 88.00 191 THR A C 1
ATOM 1432 O O . THR A 1 191 ? -9.688 -2.720 13.655 1.00 88.00 191 THR A O 1
ATOM 1435 N N . GLU A 1 192 ? -11.297 -3.980 14.560 1.00 86.19 192 GLU A N 1
ATOM 1436 C CA . GLU A 1 192 ? -10.412 -4.579 15.559 1.00 86.19 192 GLU A CA 1
ATOM 1437 C C . GLU A 1 192 ? -9.318 -5.448 14.927 1.00 86.19 192 GLU A C 1
ATOM 1439 O O . GLU A 1 192 ? -8.174 -5.455 15.389 1.00 86.19 192 GLU A O 1
ATOM 1444 N N . ALA A 1 193 ? -9.646 -6.189 13.866 1.00 88.12 193 ALA A N 1
ATOM 1445 C CA . ALA A 1 193 ? -8.665 -6.983 13.139 1.00 88.12 193 ALA A CA 1
ATOM 1446 C C . ALA A 1 193 ? -7.605 -6.093 12.470 1.00 88.12 193 ALA A C 1
ATOM 1448 O O . ALA A 1 193 ? -6.422 -6.433 12.518 1.00 88.12 193 ALA A O 1
ATOM 1449 N N . LEU A 1 194 ? -8.005 -4.944 11.916 1.00 90.19 194 LEU A N 1
ATOM 1450 C CA . LEU A 1 194 ? -7.090 -3.960 11.336 1.00 90.19 194 LEU A CA 1
ATOM 1451 C C . LEU A 1 194 ? -6.153 -3.363 12.397 1.00 90.19 194 LEU A C 1
ATOM 1453 O O . LEU A 1 194 ? -4.942 -3.315 12.189 1.00 90.19 194 LEU A O 1
ATOM 1457 N N . LEU A 1 195 ? -6.676 -2.988 13.569 1.00 88.19 195 LEU A N 1
ATOM 1458 C CA . LEU A 1 195 ? -5.857 -2.513 14.695 1.00 88.19 195 LEU A CA 1
ATOM 1459 C C . LEU A 1 195 ? -4.832 -3.568 15.142 1.00 88.19 195 LEU A C 1
ATOM 1461 O O . LEU A 1 195 ? -3.664 -3.249 15.373 1.00 88.19 195 LEU A O 1
ATOM 1465 N N . ARG A 1 196 ? -5.235 -4.845 15.208 1.00 85.56 196 ARG A N 1
ATOM 1466 C CA . ARG A 1 196 ? -4.316 -5.957 15.507 1.00 85.56 196 ARG A CA 1
ATOM 1467 C C . ARG A 1 196 ? -3.240 -6.124 14.434 1.00 85.56 196 ARG A C 1
ATOM 1469 O O . ARG A 1 196 ? -2.095 -6.411 14.782 1.00 85.56 196 ARG A O 1
ATOM 1476 N N . ALA A 1 197 ? -3.579 -5.937 13.159 1.00 87.00 197 ALA A N 1
ATOM 1477 C CA . ALA A 1 197 ? -2.611 -5.988 12.068 1.00 87.00 197 ALA A CA 1
ATOM 1478 C C . ALA A 1 197 ? -1.581 -4.855 12.169 1.00 87.00 197 ALA A C 1
ATOM 1480 O O . ALA A 1 197 ? -0.384 -5.122 12.091 1.00 87.00 197 ALA A O 1
ATOM 1481 N N . ILE A 1 198 ? -2.029 -3.626 12.443 1.00 86.50 198 ILE A N 1
ATOM 1482 C CA . ILE A 1 198 ? -1.160 -2.462 12.675 1.00 86.50 198 ILE A CA 1
ATOM 1483 C C . ILE A 1 198 ? -0.181 -2.739 13.825 1.00 86.50 198 ILE A C 1
ATOM 1485 O O . ILE A 1 198 ? 1.025 -2.595 13.649 1.00 86.50 198 ILE A O 1
ATOM 1489 N N . ALA A 1 199 ? -0.664 -3.246 14.964 1.00 81.25 199 ALA A N 1
ATOM 1490 C CA . ALA A 1 199 ? 0.206 -3.640 16.077 1.00 81.25 199 ALA A CA 1
ATOM 1491 C C . ALA A 1 199 ? 1.171 -4.786 15.723 1.00 81.25 199 ALA A C 1
ATOM 1493 O O . ALA A 1 199 ? 2.278 -4.872 16.253 1.00 81.25 199 ALA A O 1
ATOM 1494 N N . GLY A 1 200 ? 0.760 -5.698 14.839 1.00 74.94 200 GLY A N 1
ATOM 1495 C CA . GLY A 1 200 ? 1.624 -6.748 14.308 1.00 74.94 200 GLY A CA 1
ATOM 1496 C C . GLY A 1 200 ? 2.799 -6.185 13.509 1.00 74.94 200 GLY A C 1
ATOM 1497 O O . GLY A 1 200 ? 3.937 -6.588 13.747 1.00 74.94 200 GLY A O 1
ATOM 1498 N N . VAL A 1 201 ? 2.529 -5.235 12.608 1.00 74.50 201 VAL A N 1
ATOM 1499 C CA . VAL A 1 201 ? 3.560 -4.557 11.805 1.00 74.50 201 VAL A CA 1
ATOM 1500 C C . VAL A 1 201 ? 4.487 -3.730 12.696 1.00 74.50 201 VAL A C 1
ATOM 1502 O O . VAL A 1 201 ? 5.700 -3.818 12.540 1.00 74.50 201 VAL A O 1
ATOM 1505 N N . ASP A 1 202 ? 3.939 -2.995 13.663 1.00 73.00 202 ASP A N 1
ATOM 1506 C CA . ASP A 1 202 ? 4.713 -2.192 14.617 1.00 73.00 202 ASP A CA 1
ATOM 1507 C C . ASP A 1 202 ? 5.725 -3.038 15.406 1.00 73.00 202 ASP A C 1
ATOM 1509 O O . ASP A 1 202 ? 6.926 -2.769 15.399 1.00 73.00 202 ASP A O 1
ATOM 1513 N N . ARG A 1 203 ? 5.273 -4.160 15.985 1.00 67.19 203 ARG A N 1
ATOM 1514 C CA . ARG A 1 203 ? 6.164 -5.098 16.689 1.00 67.19 203 ARG A CA 1
ATOM 1515 C C . ARG A 1 203 ? 7.232 -5.698 15.784 1.00 67.19 203 ARG A C 1
ATOM 1517 O O . ARG A 1 203 ? 8.344 -5.943 16.245 1.00 67.19 203 ARG A O 1
ATOM 1524 N N . ALA A 1 204 ? 6.907 -5.962 14.519 1.00 65.25 204 ALA A N 1
ATOM 1525 C CA . ALA A 1 204 ? 7.887 -6.457 13.561 1.00 65.25 204 ALA A CA 1
ATOM 1526 C C . ALA A 1 204 ? 8.967 -5.403 13.270 1.00 65.25 204 ALA A C 1
ATOM 1528 O O . ALA A 1 204 ? 10.129 -5.771 13.142 1.00 65.25 204 ALA A O 1
ATOM 1529 N N . ILE A 1 205 ? 8.608 -4.116 13.219 1.00 62.72 205 ILE A N 1
ATOM 1530 C CA . ILE A 1 205 ? 9.563 -3.008 13.067 1.00 62.72 205 ILE A CA 1
ATOM 1531 C C . ILE A 1 205 ? 10.429 -2.878 14.330 1.00 62.72 205 ILE A C 1
ATOM 1533 O O . ILE A 1 205 ? 11.652 -2.930 14.230 1.00 62.72 205 ILE A O 1
ATOM 1537 N N . ALA A 1 206 ? 9.821 -2.815 15.518 1.00 58.91 206 ALA A N 1
ATOM 1538 C CA . ALA A 1 206 ? 10.547 -2.692 16.787 1.00 58.91 206 ALA A CA 1
ATOM 1539 C C . ALA A 1 206 ? 11.470 -3.897 17.076 1.00 58.91 206 ALA A C 1
ATOM 1541 O O . ALA A 1 206 ? 12.559 -3.750 17.629 1.00 58.91 206 ALA A O 1
ATOM 1542 N N . GLY A 1 207 ? 11.070 -5.105 16.666 1.00 46.03 207 GLY A N 1
ATOM 1543 C CA . GLY A 1 207 ? 11.872 -6.322 16.812 1.00 46.03 207 GLY A CA 1
ATOM 1544 C C . GLY A 1 207 ? 13.098 -6.399 15.891 1.00 46.03 207 GLY A C 1
ATOM 1545 O O . GLY A 1 207 ? 13.981 -7.223 16.134 1.00 46.03 207 GLY A O 1
ATOM 1546 N N . VAL A 1 208 ? 13.184 -5.555 14.856 1.00 51.53 208 VAL A N 1
ATOM 1547 C CA . VAL A 1 208 ? 14.356 -5.466 13.965 1.00 51.53 208 VAL A CA 1
ATOM 1548 C C . VAL A 1 208 ? 15.500 -4.675 14.618 1.00 51.53 208 VAL A C 1
ATOM 1550 O O . VAL A 1 208 ? 16.660 -4.967 14.332 1.00 51.53 208 VAL A O 1
ATOM 1553 N N . GLU A 1 209 ? 15.217 -3.772 15.563 1.00 44.22 209 GLU A N 1
ATOM 1554 C CA . GLU A 1 209 ? 16.240 -2.993 16.287 1.00 44.22 209 GLU A CA 1
ATOM 1555 C C . GLU A 1 209 ? 16.912 -3.740 17.462 1.00 44.22 209 GLU A C 1
ATOM 1557 O O . GLU A 1 209 ? 17.840 -3.211 18.067 1.00 44.22 209 GLU A O 1
ATOM 1562 N N . GLN A 1 210 ? 16.519 -4.981 17.792 1.00 35.59 210 GLN A N 1
ATOM 1563 C CA . GLN A 1 210 ? 16.980 -5.659 19.023 1.00 35.59 210 GLN A CA 1
ATOM 1564 C C . GLN A 1 210 ? 17.571 -7.066 18.846 1.00 35.59 210 GLN A C 1
ATOM 1566 O O . GLN A 1 210 ? 17.439 -7.922 19.724 1.00 35.59 210 GLN A O 1
ATOM 1571 N N . LYS A 1 211 ? 18.302 -7.333 17.762 1.00 32.75 211 LYS A N 1
ATOM 1572 C CA . LYS A 1 211 ? 19.341 -8.373 17.841 1.00 32.75 211 LYS A CA 1
ATOM 1573 C C . LYS A 1 211 ? 20.686 -7.691 18.051 1.00 32.75 211 LYS A C 1
ATOM 1575 O O . LYS A 1 211 ? 21.246 -7.216 17.065 1.00 32.75 211 LYS A O 1
ATOM 1580 N N . PRO A 1 212 ? 21.234 -7.652 19.287 1.00 35.53 212 PRO A N 1
ATOM 1581 C CA . PRO A 1 212 ? 22.644 -7.339 19.435 1.00 35.53 212 PRO A CA 1
ATOM 1582 C C . PRO A 1 212 ? 23.403 -8.304 18.527 1.00 35.53 212 PRO A C 1
ATOM 1584 O O . PRO A 1 212 ? 23.146 -9.516 18.539 1.00 35.53 212 PRO A O 1
ATOM 1587 N N . LEU A 1 213 ? 24.274 -7.749 17.684 1.00 40.59 213 LEU A N 1
ATOM 1588 C CA . LEU A 1 213 ? 25.283 -8.516 16.972 1.00 40.59 213 LEU A CA 1
ATOM 1589 C C . LEU A 1 213 ? 25.928 -9.415 18.021 1.00 40.59 213 LEU A C 1
ATOM 1591 O O . LEU A 1 213 ? 26.605 -8.921 18.917 1.00 40.59 213 LEU A O 1
ATOM 1595 N N . ARG A 1 214 ? 25.651 -10.724 17.969 1.00 41.66 214 ARG A N 1
ATOM 1596 C CA . ARG A 1 214 ? 26.418 -11.678 18.763 1.00 41.66 214 ARG A CA 1
ATOM 1597 C C . ARG A 1 214 ? 27.854 -11.446 18.339 1.00 41.66 214 ARG A C 1
ATOM 1599 O O . ARG A 1 214 ? 28.185 -11.713 17.181 1.00 41.66 214 ARG A O 1
ATOM 1606 N N . GLU A 1 215 ? 28.649 -10.889 19.245 1.00 42.38 215 GLU A N 1
ATOM 1607 C CA . GLU A 1 215 ? 30.088 -10.808 19.094 1.00 42.38 215 GLU A CA 1
ATOM 1608 C C . GLU A 1 215 ? 30.532 -12.200 18.656 1.00 42.38 215 GLU A C 1
ATOM 1610 O O . GLU A 1 215 ? 30.292 -13.197 19.346 1.00 42.38 215 GLU A O 1
ATOM 1615 N N . ARG A 1 216 ? 31.063 -12.298 17.433 1.00 41.25 216 ARG A N 1
ATOM 1616 C CA . ARG A 1 216 ? 31.768 -13.506 17.029 1.00 41.25 216 ARG A CA 1
ATOM 1617 C C . ARG A 1 216 ? 32.954 -13.571 17.971 1.00 41.25 216 ARG A C 1
ATOM 1619 O O . ARG A 1 216 ? 33.917 -12.837 17.777 1.00 41.25 216 ARG A O 1
ATOM 1626 N N . GLY A 1 217 ? 32.825 -14.387 19.012 1.00 36.94 217 GLY A N 1
ATOM 1627 C CA . GLY A 1 217 ? 33.925 -14.715 19.893 1.00 36.94 217 GLY A CA 1
ATOM 1628 C C . GLY A 1 217 ? 35.088 -15.163 19.026 1.00 36.94 217 GLY A C 1
ATOM 1629 O O . GLY A 1 217 ? 34.987 -16.150 18.299 1.00 36.94 217 GLY A O 1
ATOM 1630 N N . THR A 1 218 ? 36.161 -14.386 19.058 1.00 45.00 218 THR A N 1
ATOM 1631 C CA . THR A 1 218 ? 37.489 -14.856 18.701 1.00 45.00 218 THR A CA 1
ATOM 1632 C C . THR A 1 218 ? 37.878 -15.874 19.765 1.00 45.00 218 THR A C 1
ATOM 1634 O O . THR A 1 218 ? 38.261 -15.498 20.873 1.00 45.00 218 THR A O 1
ATOM 1637 N N . GLY A 1 219 ? 37.676 -17.147 19.437 1.00 38.66 219 GLY A N 1
ATOM 1638 C CA . GLY A 1 219 ? 38.289 -18.296 20.090 1.00 38.66 219 GLY A CA 1
ATOM 1639 C C . GLY A 1 219 ? 39.190 -18.995 19.091 1.00 38.66 219 GLY A C 1
ATOM 1640 O O . GLY A 1 219 ? 38.799 -19.028 17.900 1.00 38.66 219 GLY A O 1
#